Protein AF-A0A8W8LQF2-F1 (afdb_monomer)

Organism: Magallana gigas (NCBI:txid29159)

Mean predicted aligned error: 11.56 Å

Structure (mmCIF, N/CA/C/O backbone):
data_AF-A0A8W8LQF2-F1
#
_entry.id   AF-A0A8W8LQF2-F1
#
loop_
_atom_site.group_PDB
_atom_site.id
_atom_site.type_symbol
_atom_site.label_atom_id
_atom_site.label_alt_id
_atom_site.label_comp_id
_atom_site.label_asym_id
_atom_site.label_entity_id
_atom_site.label_seq_id
_atom_site.pdbx_PDB_ins_code
_atom_site.Cartn_x
_atom_site.Cartn_y
_atom_site.Cartn_z
_atom_site.occupancy
_atom_site.B_iso_or_equiv
_atom_site.auth_seq_id
_atom_site.auth_comp_id
_atom_site.auth_asym_id
_atom_site.auth_atom_id
_atom_site.pdbx_PDB_model_num
ATOM 1 N N . MET A 1 1 ? -0.735 -6.289 33.705 1.00 37.72 1 MET A N 1
ATOM 2 C CA . MET A 1 1 ? 0.719 -6.162 33.490 1.00 37.72 1 MET A CA 1
ATOM 3 C C . MET A 1 1 ? 0.967 -6.385 32.005 1.00 37.72 1 MET A C 1
ATOM 5 O O . MET A 1 1 ? 1.241 -7.497 31.582 1.00 37.72 1 MET A O 1
ATOM 9 N N . SER A 1 2 ? 0.689 -5.369 31.189 1.00 44.56 2 SER A N 1
ATOM 10 C CA . SER A 1 2 ? 1.032 -5.386 29.766 1.00 44.56 2 SER A CA 1
ATOM 11 C C . SER A 1 2 ? 2.549 -5.302 29.676 1.00 44.56 2 SER A C 1
ATOM 13 O O . SER A 1 2 ? 3.119 -4.351 30.202 1.00 44.56 2 SER A O 1
ATOM 15 N N . GLN A 1 3 ? 3.192 -6.314 29.094 1.00 49.53 3 GLN A N 1
ATOM 16 C CA . GLN A 1 3 ? 4.614 -6.247 28.769 1.00 49.53 3 GLN A CA 1
ATOM 17 C C . GLN A 1 3 ? 4.821 -5.015 27.887 1.00 49.53 3 GLN A C 1
ATOM 19 O O . GLN A 1 3 ? 4.248 -4.932 26.799 1.00 49.53 3 GLN A O 1
ATOM 24 N N . GLU A 1 4 ? 5.564 -4.035 28.390 1.00 55.56 4 GLU A N 1
ATOM 25 C CA . GLU A 1 4 ? 6.038 -2.916 27.587 1.00 55.56 4 GLU A CA 1
ATOM 26 C C . GLU A 1 4 ? 6.945 -3.528 26.522 1.00 55.56 4 GLU A C 1
ATOM 28 O O . GLU A 1 4 ? 8.010 -4.065 26.827 1.00 55.56 4 GLU A O 1
ATOM 33 N N . LYS A 1 5 ? 6.451 -3.601 25.285 1.00 74.44 5 LYS A N 1
ATOM 34 C CA . LYS A 1 5 ? 7.230 -4.159 24.186 1.00 74.44 5 LYS A CA 1
ATOM 35 C C . LYS A 1 5 ? 8.345 -3.160 23.902 1.00 74.44 5 LYS A C 1
ATOM 37 O O . LYS A 1 5 ? 8.057 -2.038 23.490 1.00 74.44 5 LYS A O 1
ATOM 42 N N . GLU A 1 6 ? 9.584 -3.560 24.169 1.00 78.94 6 GLU A N 1
ATOM 43 C CA . GLU A 1 6 ? 10.764 -2.764 23.840 1.00 78.94 6 GLU A CA 1
ATOM 44 C C . GLU A 1 6 ? 10.739 -2.396 22.348 1.00 78.94 6 GLU A C 1
ATOM 46 O O . GLU A 1 6 ? 10.299 -3.187 21.505 1.00 78.94 6 GLU A O 1
ATOM 51 N N . LEU A 1 7 ? 11.142 -1.164 22.032 1.00 84.56 7 LEU A N 1
ATOM 52 C CA . LEU A 1 7 ? 11.135 -0.654 20.666 1.00 84.56 7 LEU A CA 1
ATOM 53 C C . LEU A 1 7 ? 12.194 -1.388 19.835 1.00 84.56 7 LEU A C 1
ATOM 55 O O . LEU A 1 7 ? 13.389 -1.139 19.979 1.00 84.56 7 LEU A O 1
ATOM 59 N N . ASP A 1 8 ? 11.748 -2.262 18.936 1.00 85.38 8 ASP A N 1
ATOM 60 C CA . ASP A 1 8 ? 12.629 -2.942 17.991 1.00 85.38 8 ASP A CA 1
ATOM 61 C C . ASP A 1 8 ? 13.098 -1.963 16.901 1.00 85.38 8 ASP A C 1
ATOM 63 O O . ASP A 1 8 ? 12.308 -1.412 16.133 1.00 85.38 8 ASP A O 1
ATOM 67 N N . MET A 1 9 ? 14.409 -1.727 16.842 1.00 85.12 9 MET A N 1
ATOM 68 C CA . MET A 1 9 ? 15.021 -0.829 15.858 1.00 85.12 9 MET A CA 1
ATOM 69 C C . MET A 1 9 ? 15.261 -1.498 14.500 1.00 85.12 9 MET A C 1
ATOM 71 O O . MET A 1 9 ? 15.492 -0.789 13.512 1.00 85.12 9 MET A O 1
ATOM 75 N N . THR A 1 10 ? 15.227 -2.831 14.457 1.00 83.12 10 THR A N 1
ATOM 76 C CA . THR A 1 10 ? 15.496 -3.646 13.268 1.00 83.12 10 THR A CA 1
ATOM 77 C C . THR A 1 10 ? 14.226 -3.925 12.473 1.00 83.12 10 THR A C 1
ATOM 79 O O . THR A 1 10 ? 14.236 -3.763 11.254 1.00 83.12 10 THR A O 1
ATOM 82 N N . ASP A 1 11 ? 13.117 -4.226 13.150 1.00 85.50 11 ASP A N 1
ATOM 83 C CA . ASP A 1 11 ? 11.801 -4.373 12.532 1.00 85.50 11 ASP A CA 1
ATOM 84 C C . ASP A 1 11 ? 10.863 -3.228 12.929 1.00 85.50 11 ASP A C 1
ATOM 86 O O . ASP A 1 11 ? 10.277 -3.193 14.012 1.00 85.50 11 ASP A O 1
ATOM 90 N N . ARG A 1 12 ? 10.703 -2.279 12.002 1.00 84.50 12 ARG A N 1
ATOM 91 C CA . ARG A 1 12 ? 9.855 -1.094 12.185 1.00 84.50 12 ARG A CA 1
ATOM 92 C C . ARG A 1 12 ? 8.408 -1.293 11.721 1.00 84.50 12 ARG A C 1
ATOM 94 O O . ARG A 1 12 ? 7.594 -0.402 11.946 1.00 84.50 12 ARG A O 1
ATOM 101 N N . ASP A 1 13 ? 8.073 -2.420 11.084 1.00 85.69 13 ASP A N 1
ATOM 102 C CA . ASP A 1 13 ? 6.700 -2.754 10.670 1.00 85.69 13 ASP A CA 1
ATOM 103 C C . ASP A 1 13 ? 6.338 -4.216 11.014 1.00 85.69 13 ASP A C 1
ATOM 105 O O . ASP A 1 13 ? 6.008 -5.011 10.125 1.00 85.69 13 ASP A O 1
ATOM 109 N N . PRO A 1 14 ? 6.323 -4.582 12.312 1.00 87.12 14 PRO A N 1
ATOM 110 C CA . PRO A 1 14 ? 6.090 -5.963 12.743 1.00 87.12 14 PRO A CA 1
ATOM 111 C C . PRO A 1 14 ? 4.677 -6.469 12.431 1.00 87.12 14 PRO A C 1
ATOM 113 O O . PRO A 1 14 ? 4.434 -7.672 12.362 1.00 87.12 14 PRO A O 1
ATOM 116 N N . ASN A 1 15 ? 3.724 -5.554 12.243 1.00 86.38 15 ASN A N 1
ATOM 117 C CA . ASN A 1 15 ? 2.341 -5.880 11.898 1.00 86.38 15 ASN A CA 1
ATOM 118 C C . ASN A 1 15 ? 2.084 -5.836 10.383 1.00 86.38 15 ASN A C 1
ATOM 120 O O . ASN A 1 15 ? 0.945 -6.054 9.965 1.00 86.38 15 ASN A O 1
ATOM 124 N N . GLN A 1 16 ? 3.114 -5.552 9.577 1.00 87.31 16 GLN A N 1
ATOM 125 C CA . GLN A 1 16 ? 3.040 -5.464 8.118 1.00 87.31 16 GLN A CA 1
ATOM 126 C C . GLN A 1 16 ? 1.918 -4.535 7.624 1.00 87.31 16 GLN A C 1
ATOM 128 O O . GLN A 1 16 ? 1.215 -4.841 6.657 1.00 87.31 16 GLN A O 1
ATOM 133 N N . LEU A 1 17 ? 1.727 -3.395 8.296 1.00 85.50 17 LEU A N 1
ATOM 134 C CA . LEU A 1 17 ? 0.693 -2.418 7.945 1.00 85.50 17 LEU A CA 1
ATOM 135 C C . LEU A 1 17 ? 0.959 -1.806 6.566 1.00 85.50 17 LEU A C 1
ATOM 137 O O . LEU A 1 17 ? 0.026 -1.567 5.798 1.00 85.50 17 LEU A O 1
ATOM 141 N N . ASN A 1 18 ? 2.235 -1.625 6.224 1.00 86.81 18 ASN A N 1
ATOM 142 C CA . ASN A 1 18 ? 2.674 -0.953 5.005 1.00 86.81 18 ASN A CA 1
ATOM 143 C C . ASN A 1 18 ? 3.258 -1.925 3.971 1.00 86.81 18 ASN A C 1
ATOM 145 O O . ASN A 1 18 ? 3.950 -1.507 3.047 1.00 86.81 18 ASN A O 1
ATOM 149 N N . ALA A 1 19 ? 2.970 -3.227 4.081 1.00 84.19 19 ALA A N 1
ATOM 150 C CA . ALA A 1 19 ? 3.495 -4.227 3.146 1.00 84.19 19 ALA A CA 1
ATOM 151 C C . ALA A 1 19 ? 3.130 -3.940 1.678 1.00 84.19 19 ALA A C 1
ATOM 153 O O . ALA A 1 19 ? 3.930 -4.207 0.790 1.00 84.19 19 ALA A O 1
ATOM 154 N N . HIS A 1 20 ? 1.960 -3.344 1.437 1.00 81.81 20 HIS A N 1
ATOM 155 C CA . HIS A 1 20 ? 1.475 -2.969 0.105 1.00 81.81 20 HIS A CA 1
ATOM 156 C C . HIS A 1 20 ? 2.272 -1.832 -0.557 1.00 81.81 20 HIS A C 1
ATOM 158 O O . HIS A 1 20 ? 2.154 -1.625 -1.758 1.00 81.81 20 HIS A O 1
ATOM 164 N N . VAL A 1 21 ? 3.078 -1.101 0.216 1.00 86.81 21 VAL A N 1
ATOM 165 C CA . VAL A 1 21 ? 3.888 0.032 -0.252 1.00 86.81 21 VAL A CA 1
ATOM 166 C C . VAL A 1 21 ? 5.316 -0.405 -0.605 1.00 86.81 21 VAL A C 1
ATOM 168 O O . VAL A 1 21 ? 6.115 0.377 -1.114 1.00 86.81 21 VAL A O 1
ATOM 171 N N . LYS A 1 22 ? 5.673 -1.670 -0.346 1.00 82.69 22 LYS A N 1
ATOM 172 C CA . LYS A 1 22 ? 6.988 -2.220 -0.688 1.00 82.69 22 LYS A CA 1
ATOM 173 C C . LYS A 1 22 ? 7.095 -2.417 -2.200 1.00 82.69 22 LYS A C 1
ATOM 175 O O . LYS A 1 22 ? 6.807 -3.496 -2.702 1.00 82.69 22 LYS A O 1
ATOM 180 N N . VAL A 1 23 ? 7.515 -1.364 -2.892 1.00 83.88 23 VAL A N 1
ATOM 181 C CA . VAL A 1 23 ? 7.705 -1.344 -4.346 1.00 83.88 23 VAL A CA 1
ATOM 182 C C . VAL A 1 23 ? 9.157 -1.664 -4.700 1.00 83.88 23 VAL A C 1
ATOM 184 O O . VAL A 1 23 ? 10.084 -0.991 -4.212 1.00 83.88 23 VAL A O 1
ATOM 187 N N . GLN A 1 24 ? 9.339 -2.684 -5.544 1.00 86.00 24 GLN A N 1
ATOM 188 C CA . GLN A 1 24 ? 10.625 -3.038 -6.145 1.00 86.00 24 GLN A CA 1
ATOM 189 C C . GLN A 1 24 ? 10.830 -2.327 -7.483 1.00 86.00 24 GLN A C 1
ATOM 191 O O . GLN A 1 24 ? 9.903 -1.757 -8.055 1.00 86.00 24 GLN A O 1
ATOM 196 N N . PHE A 1 25 ? 12.071 -2.325 -7.968 1.00 87.38 25 PHE A N 1
ATOM 197 C CA . PHE A 1 25 ? 12.417 -1.671 -9.228 1.00 87.38 25 PHE A CA 1
ATOM 198 C C . PHE A 1 25 ? 11.707 -2.338 -10.413 1.00 87.38 25 PHE A C 1
ATOM 200 O O . PHE A 1 25 ? 11.083 -1.653 -11.218 1.00 87.38 25 PHE A O 1
ATOM 207 N N . GLU A 1 26 ? 11.723 -3.668 -10.451 1.00 86.69 26 GLU A N 1
ATOM 208 C CA . GLU A 1 26 ? 11.132 -4.514 -11.491 1.00 86.69 26 GLU A CA 1
ATOM 209 C C . GLU A 1 26 ? 9.595 -4.493 -11.479 1.00 86.69 26 GLU A C 1
ATOM 211 O O . GLU A 1 26 ? 8.966 -4.830 -12.476 1.00 86.69 26 GLU A O 1
ATOM 216 N N . ASP A 1 27 ? 8.971 -4.059 -10.378 1.00 85.75 27 ASP A N 1
ATOM 217 C CA . ASP A 1 27 ? 7.516 -3.864 -10.307 1.00 85.75 27 ASP A CA 1
ATOM 218 C C . ASP A 1 27 ? 7.060 -2.577 -11.024 1.00 85.75 27 ASP A C 1
ATOM 220 O O . ASP A 1 27 ? 5.866 -2.370 -11.237 1.00 85.75 27 ASP A O 1
ATOM 224 N N . VAL A 1 28 ? 8.000 -1.688 -11.367 1.00 86.19 28 VAL A N 1
ATOM 225 C CA . VAL A 1 28 ? 7.729 -0.366 -11.957 1.00 86.19 28 VAL A CA 1
ATOM 226 C C . VAL A 1 28 ? 8.361 -0.245 -13.336 1.00 86.19 28 VAL A C 1
ATOM 228 O O . VAL A 1 28 ? 7.722 0.187 -14.294 1.00 86.19 28 VAL A O 1
ATOM 231 N N . LEU A 1 29 ? 9.641 -0.590 -13.426 1.00 88.38 29 LEU A N 1
ATOM 232 C CA . LEU A 1 29 ? 10.450 -0.518 -14.627 1.00 88.38 29 LEU A CA 1
ATOM 233 C C . LEU A 1 29 ? 10.861 -1.945 -14.958 1.00 88.38 29 LEU A C 1
ATOM 235 O O . LEU A 1 29 ? 11.788 -2.476 -14.360 1.00 88.38 29 LEU A O 1
ATOM 239 N N . ALA A 1 30 ? 10.133 -2.548 -15.894 1.00 88.81 30 ALA A N 1
ATOM 240 C CA . ALA A 1 30 ? 10.351 -3.905 -16.370 1.00 88.81 30 ALA A CA 1
ATOM 241 C C . ALA A 1 30 ? 10.626 -3.909 -17.877 1.00 88.81 30 ALA A C 1
ATOM 243 O O . ALA A 1 30 ? 9.933 -3.233 -18.642 1.00 88.81 30 ALA A O 1
ATOM 244 N N . GLU A 1 31 ? 11.626 -4.669 -18.314 1.00 87.00 31 GLU A N 1
ATOM 245 C CA . GLU A 1 31 ? 11.984 -4.808 -19.728 1.00 87.00 31 GLU A CA 1
ATOM 246 C C . GLU A 1 31 ? 11.536 -6.179 -20.252 1.00 87.00 31 GLU A C 1
ATOM 248 O O . GLU A 1 31 ? 12.066 -7.191 -19.792 1.00 87.00 31 GLU A O 1
ATOM 253 N N . PRO A 1 32 ? 10.586 -6.248 -21.207 1.00 86.62 32 PRO A N 1
ATOM 254 C CA . PRO A 1 32 ? 10.129 -7.521 -21.751 1.00 86.62 32 PRO A CA 1
ATOM 255 C C . PRO A 1 32 ? 11.166 -8.139 -22.701 1.00 86.62 32 PRO A C 1
ATOM 257 O O . PRO A 1 32 ? 11.973 -7.437 -23.326 1.00 86.62 32 PRO A O 1
ATOM 260 N N . ASP A 1 33 ? 11.072 -9.459 -22.900 1.00 76.38 33 ASP A N 1
ATOM 261 C CA . ASP A 1 33 ? 11.919 -10.197 -23.842 1.00 76.38 33 ASP A CA 1
ATOM 262 C C . ASP A 1 33 ? 11.911 -9.552 -25.237 1.00 76.38 33 ASP A C 1
ATOM 264 O O . ASP A 1 33 ? 10.882 -9.477 -25.916 1.00 76.38 33 ASP A O 1
ATOM 268 N N . GLY A 1 34 ? 13.089 -9.130 -25.694 1.00 72.25 34 GLY A N 1
ATOM 269 C CA . GLY A 1 34 ? 13.277 -8.485 -26.995 1.00 72.25 34 GLY A CA 1
ATOM 270 C C . GLY A 1 34 ? 13.411 -6.962 -26.943 1.00 72.25 34 GLY A C 1
ATOM 271 O O . GLY A 1 34 ? 13.705 -6.367 -27.980 1.00 72.25 34 GLY A O 1
ATOM 272 N N . ALA A 1 35 ? 13.261 -6.324 -25.780 1.00 81.44 35 ALA A N 1
ATOM 273 C CA . ALA A 1 35 ? 13.566 -4.909 -25.558 1.00 81.44 35 ALA A CA 1
ATOM 274 C C . ALA A 1 35 ? 14.519 -4.741 -24.361 1.00 81.44 35 ALA A C 1
ATOM 276 O O . ALA A 1 35 ? 14.169 -4.132 -23.361 1.00 81.44 35 ALA A O 1
ATOM 277 N N . HIS A 1 36 ? 15.736 -5.289 -24.475 1.00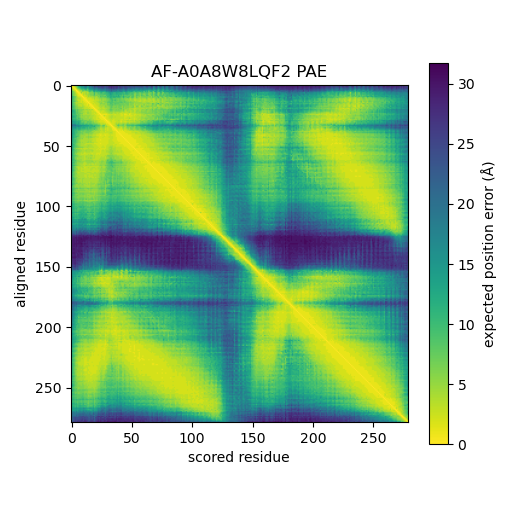 85.06 36 HIS A N 1
ATOM 278 C CA . HIS A 1 36 ? 16.751 -5.218 -23.417 1.00 85.06 36 HIS A CA 1
ATOM 279 C C . HIS A 1 36 ? 17.701 -4.033 -23.598 1.00 85.06 36 HIS A C 1
ATOM 281 O O . HIS A 1 36 ? 18.393 -3.909 -24.622 1.00 85.06 36 HIS A O 1
ATOM 287 N N . SER A 1 37 ? 17.790 -3.198 -22.565 1.00 87.19 37 SER A N 1
ATOM 288 C CA . SER A 1 37 ? 18.817 -2.167 -22.455 1.00 87.19 37 SER A CA 1
ATOM 289 C C . SER A 1 37 ? 20.178 -2.791 -22.148 1.00 87.19 37 SER A C 1
ATOM 291 O O . SER A 1 37 ? 20.310 -3.982 -21.849 1.00 87.19 37 SER A O 1
ATOM 293 N N . ILE A 1 38 ? 21.234 -1.989 -22.260 1.00 89.75 38 ILE A N 1
ATOM 294 C CA . ILE A 1 38 ? 22.591 -2.440 -21.943 1.00 89.75 38 ILE A CA 1
ATOM 295 C C . ILE A 1 38 ? 22.683 -2.723 -20.436 1.00 89.75 38 ILE A C 1
ATOM 297 O O . ILE A 1 38 ? 22.245 -1.912 -19.626 1.00 89.75 38 ILE A O 1
ATOM 301 N N . ASP A 1 39 ? 23.309 -3.834 -20.047 1.00 88.94 39 ASP A N 1
ATOM 302 C CA . ASP A 1 39 ? 23.395 -4.296 -18.652 1.00 88.94 39 ASP A CA 1
ATOM 303 C C . ASP A 1 39 ? 23.903 -3.241 -17.662 1.00 88.94 39 ASP A C 1
ATOM 305 O O . ASP A 1 39 ? 23.428 -3.163 -16.529 1.00 88.94 39 ASP A O 1
ATOM 309 N N . CYS A 1 40 ? 24.868 -2.414 -18.072 1.00 89.25 40 CYS A N 1
ATOM 310 C CA . CYS A 1 40 ? 25.369 -1.336 -17.224 1.00 89.25 40 CYS A CA 1
ATOM 311 C C . CYS A 1 40 ? 24.318 -0.243 -16.997 1.00 89.25 40 CYS A C 1
ATOM 313 O O . CYS A 1 40 ? 24.223 0.270 -15.887 1.00 89.25 40 CYS A O 1
ATOM 315 N N . VAL A 1 41 ? 23.509 0.078 -18.010 1.00 90.69 41 VAL A N 1
ATOM 316 C CA . VAL A 1 41 ? 22.419 1.058 -17.917 1.00 90.69 41 VAL A CA 1
ATOM 317 C C . VAL A 1 41 ? 21.352 0.536 -16.970 1.00 90.69 41 VAL A C 1
ATOM 319 O O . VAL A 1 41 ? 20.976 1.252 -16.050 1.00 90.69 41 VAL A O 1
ATOM 322 N N . TRP A 1 42 ? 20.955 -0.730 -17.118 1.00 91.12 42 TRP A N 1
ATOM 323 C CA . TRP A 1 42 ? 19.999 -1.386 -16.226 1.00 91.12 42 TRP A CA 1
ATOM 324 C C . TRP A 1 42 ? 20.441 -1.332 -14.757 1.00 91.12 42 TRP A C 1
ATOM 326 O O . TRP A 1 42 ? 19.701 -0.864 -13.891 1.00 91.12 42 TRP A O 1
ATOM 336 N N . ARG A 1 43 ? 21.697 -1.709 -14.473 1.00 89.44 43 ARG A N 1
ATOM 337 C CA . ARG A 1 43 ? 22.271 -1.637 -13.117 1.00 89.44 43 ARG A CA 1
ATOM 338 C C . ARG A 1 43 ? 22.337 -0.209 -12.579 1.00 89.44 43 ARG A C 1
ATOM 340 O O . ARG A 1 43 ? 21.996 0.022 -11.421 1.00 89.44 43 ARG A O 1
ATOM 347 N N . CYS A 1 44 ? 22.770 0.750 -13.396 1.00 88.56 44 CYS A N 1
ATOM 348 C CA . CYS A 1 44 ? 22.831 2.154 -12.995 1.00 88.56 44 CYS A CA 1
ATOM 349 C C . CYS A 1 44 ? 21.432 2.718 -12.710 1.00 88.56 44 CYS A C 1
ATOM 351 O O . CYS A 1 44 ? 21.251 3.400 -11.704 1.00 88.56 44 CYS A O 1
ATOM 353 N N . SER A 1 45 ? 20.434 2.388 -13.532 1.00 91.75 45 SER A N 1
ATOM 354 C CA . SER A 1 45 ? 19.033 2.751 -13.310 1.00 91.75 45 SER A CA 1
ATOM 355 C C . SER A 1 45 ? 18.492 2.158 -12.009 1.00 91.75 45 SER A C 1
ATOM 357 O O . SER A 1 45 ? 17.914 2.899 -11.216 1.00 91.75 45 SER A O 1
ATOM 359 N N . TYR A 1 46 ? 18.762 0.879 -11.724 1.00 90.81 46 TYR A N 1
ATOM 360 C CA . TYR A 1 46 ? 18.415 0.246 -10.445 1.00 90.81 46 TYR A CA 1
ATOM 361 C C . TYR A 1 46 ? 19.044 0.973 -9.243 1.00 90.81 46 TYR A C 1
ATOM 363 O O . TYR A 1 46 ? 18.369 1.263 -8.249 1.00 90.81 46 TYR A O 1
ATOM 371 N N . MET A 1 47 ? 20.334 1.318 -9.329 1.00 89.00 47 MET A N 1
ATOM 372 C CA . MET A 1 47 ? 21.025 2.069 -8.274 1.00 89.00 47 MET A CA 1
ATOM 373 C C . MET A 1 47 ? 20.442 3.474 -8.100 1.00 89.00 47 MET A C 1
ATOM 375 O O . MET A 1 47 ? 20.217 3.898 -6.968 1.00 89.00 47 MET A O 1
ATOM 379 N N . CYS A 1 48 ? 20.164 4.192 -9.190 1.00 89.81 48 CYS A N 1
ATOM 380 C CA . CYS A 1 48 ? 19.578 5.530 -9.144 1.00 89.81 48 CYS A CA 1
ATOM 381 C C . CYS A 1 48 ? 18.157 5.531 -8.586 1.00 89.81 48 CYS A C 1
ATOM 383 O O . CYS A 1 48 ? 17.852 6.382 -7.753 1.00 89.81 48 CYS A O 1
ATOM 385 N N . PHE A 1 49 ? 17.322 4.565 -8.970 1.00 92.38 49 PHE A N 1
ATOM 386 C CA . PHE A 1 49 ? 15.982 4.396 -8.414 1.00 92.38 49 PHE A CA 1
ATOM 387 C C . PHE A 1 49 ? 16.034 4.190 -6.898 1.00 92.38 49 PHE A C 1
ATOM 389 O O . PHE A 1 49 ? 15.411 4.935 -6.141 1.00 92.38 49 PHE A O 1
ATOM 396 N N . ASN A 1 50 ? 16.837 3.230 -6.429 1.00 90.38 50 ASN A N 1
ATOM 397 C CA . ASN A 1 50 ? 16.942 2.939 -5.000 1.00 90.38 50 ASN A CA 1
ATOM 398 C C . ASN A 1 50 ? 17.627 4.059 -4.212 1.00 90.38 50 ASN A C 1
ATOM 400 O O . ASN A 1 50 ? 17.241 4.334 -3.075 1.00 90.38 50 ASN A O 1
ATOM 404 N N . CYS A 1 51 ? 18.618 4.729 -4.800 1.00 91.06 51 CYS A N 1
ATOM 405 C CA . CYS A 1 51 ? 19.254 5.897 -4.203 1.00 91.06 51 CYS A CA 1
ATOM 406 C C . CYS A 1 51 ? 18.250 7.044 -4.051 1.00 91.06 51 CYS A C 1
ATOM 408 O O . CYS A 1 51 ? 18.086 7.545 -2.943 1.00 91.06 51 CYS A O 1
ATOM 410 N N . GLY A 1 52 ? 17.525 7.404 -5.117 1.00 89.56 52 GLY A N 1
ATOM 411 C CA . GLY A 1 52 ? 16.473 8.423 -5.077 1.00 89.56 52 GLY A CA 1
ATOM 412 C C . GLY A 1 52 ? 15.418 8.095 -4.029 1.00 89.56 52 GLY A C 1
ATOM 413 O O . GLY A 1 52 ? 15.163 8.900 -3.132 1.00 89.56 52 GLY A O 1
ATOM 414 N N . LYS A 1 53 ? 14.910 6.856 -4.055 1.00 90.12 53 LYS A N 1
ATOM 415 C CA . LYS A 1 53 ? 13.912 6.371 -3.101 1.00 90.12 53 LYS A CA 1
ATOM 416 C C . LYS A 1 53 ? 14.373 6.519 -1.650 1.00 90.12 53 LYS A C 1
ATOM 418 O O . LYS A 1 53 ? 13.700 7.134 -0.822 1.00 90.12 53 LYS A O 1
ATOM 423 N N . ASN A 1 54 ? 15.554 5.990 -1.338 1.00 90.56 54 ASN A N 1
ATOM 424 C CA . ASN A 1 54 ? 16.080 5.979 0.025 1.00 90.56 54 ASN A CA 1
ATOM 425 C C . ASN A 1 54 ? 16.503 7.369 0.510 1.00 90.56 54 ASN A C 1
ATOM 427 O O . ASN A 1 54 ? 16.267 7.702 1.672 1.00 90.56 54 ASN A O 1
ATOM 431 N N . CYS A 1 55 ? 17.128 8.177 -0.346 1.00 91.50 55 CYS A N 1
ATOM 432 C CA . CYS A 1 55 ? 17.574 9.522 0.007 1.00 91.50 55 CYS A CA 1
ATOM 433 C C . CYS A 1 55 ? 16.385 10.445 0.273 1.00 91.50 55 CYS A C 1
ATOM 435 O O . CYS A 1 55 ? 16.352 11.085 1.324 1.00 91.50 55 CYS A O 1
ATOM 437 N N . CYS A 1 56 ? 15.387 10.465 -0.616 1.00 92.19 56 CYS A N 1
ATOM 438 C CA . CYS A 1 56 ? 14.181 11.271 -0.430 1.00 92.19 56 CYS A CA 1
ATOM 439 C C . CYS A 1 56 ? 13.427 10.855 0.834 1.00 92.19 56 CYS A C 1
ATOM 441 O O . CYS A 1 56 ? 13.105 11.711 1.658 1.00 92.19 56 CYS A O 1
ATOM 443 N N . TYR A 1 57 ? 13.212 9.551 1.043 1.00 93.12 57 TYR A N 1
ATOM 444 C CA . TYR A 1 57 ? 12.521 9.063 2.237 1.00 93.12 57 TYR A CA 1
ATOM 445 C C . TYR A 1 57 ? 13.260 9.451 3.526 1.00 93.12 57 TYR A C 1
ATOM 447 O O . TYR A 1 57 ? 12.668 10.019 4.446 1.00 93.12 57 TYR A O 1
ATOM 455 N N . LYS A 1 58 ? 14.578 9.218 3.593 1.00 93.50 58 LYS A N 1
ATOM 456 C CA . LYS A 1 58 ? 15.392 9.606 4.756 1.00 93.50 58 LYS A CA 1
ATOM 457 C C . LYS A 1 58 ? 15.339 11.111 5.007 1.00 93.50 58 LYS A C 1
ATOM 459 O O . LYS A 1 58 ? 15.100 11.513 6.138 1.00 93.50 58 LYS A O 1
ATOM 464 N N . LEU A 1 59 ? 15.484 11.932 3.969 1.00 94.06 59 LEU A N 1
ATOM 465 C CA . LEU A 1 59 ? 15.427 13.386 4.098 1.00 94.06 59 LEU A CA 1
ATOM 466 C C . LEU A 1 59 ? 14.088 13.852 4.687 1.00 94.06 59 LEU A C 1
ATOM 468 O O . LEU A 1 59 ? 14.076 14.578 5.678 1.00 94.06 59 LEU A O 1
ATOM 472 N N . MET A 1 60 ? 12.965 13.390 4.132 1.00 94.44 60 MET A N 1
ATOM 473 C CA . MET A 1 60 ? 11.633 13.759 4.623 1.00 94.44 60 MET A CA 1
ATOM 474 C C . MET A 1 60 ? 11.402 13.300 6.063 1.00 94.44 60 MET A C 1
ATOM 476 O O . MET A 1 60 ? 10.934 14.073 6.896 1.00 94.44 60 MET A O 1
ATOM 480 N N . THR A 1 61 ? 11.773 12.059 6.387 1.00 93.81 61 THR A N 1
ATOM 481 C CA . THR A 1 61 ? 11.635 11.543 7.758 1.00 93.81 61 THR A CA 1
ATOM 482 C C . THR A 1 61 ? 12.502 12.296 8.762 1.00 93.81 61 THR A C 1
ATOM 484 O O . THR A 1 61 ? 12.044 12.544 9.873 1.00 93.81 61 THR A O 1
ATOM 487 N N . THR A 1 62 ? 13.710 12.725 8.389 1.00 94.06 62 THR A N 1
ATOM 488 C CA . THR A 1 62 ? 14.553 13.562 9.254 1.00 94.06 62 THR A CA 1
ATOM 489 C C . THR A 1 62 ? 13.958 14.955 9.466 1.00 94.06 62 THR A C 1
ATOM 491 O O . THR A 1 62 ? 13.982 15.453 10.587 1.00 94.06 62 THR A O 1
ATOM 494 N N . LEU A 1 63 ? 13.406 15.578 8.422 1.00 93.75 63 LEU A N 1
ATOM 495 C CA . LEU A 1 63 ? 12.857 16.935 8.508 1.00 93.75 63 LEU A CA 1
ATOM 496 C C . LEU A 1 63 ? 11.507 16.989 9.236 1.00 93.75 63 LEU A C 1
ATOM 498 O O . LEU A 1 63 ? 11.268 17.895 10.031 1.00 93.75 63 LEU A O 1
ATOM 502 N N . CYS A 1 64 ? 10.621 16.031 8.962 1.00 93.38 64 CYS A N 1
ATOM 503 C CA . CYS A 1 64 ? 9.216 16.102 9.368 1.00 93.38 64 CYS A CA 1
ATOM 504 C C . CYS A 1 64 ? 8.802 15.006 10.356 1.00 93.38 64 CYS A C 1
ATOM 506 O O . CYS A 1 64 ? 7.813 15.179 11.066 1.00 93.38 64 CYS A O 1
ATOM 508 N N . GLY A 1 65 ? 9.538 13.893 10.434 1.00 92.69 65 GLY A N 1
ATOM 509 C CA . GLY A 1 65 ? 9.111 12.704 11.178 1.00 92.69 65 GLY A CA 1
ATOM 510 C C . GLY A 1 65 ? 8.869 12.971 12.663 1.00 92.69 65 GLY A C 1
ATOM 511 O O . GLY A 1 65 ? 7.861 12.529 13.206 1.00 92.69 65 GLY A O 1
ATOM 512 N N . LEU A 1 66 ? 9.732 13.761 13.313 1.00 94.56 66 LEU A N 1
ATOM 513 C CA . LEU A 1 66 ? 9.564 14.109 14.730 1.00 94.56 66 LEU A CA 1
ATOM 514 C C . LEU A 1 66 ? 8.284 14.922 14.980 1.00 94.56 66 LEU A C 1
ATOM 516 O O . LEU A 1 66 ? 7.540 14.633 15.915 1.00 94.56 66 LEU A O 1
ATOM 520 N N . PHE A 1 67 ? 8.013 15.920 14.136 1.00 96.06 67 PHE A N 1
ATOM 521 C CA . PHE A 1 67 ? 6.840 16.782 14.281 1.00 96.06 67 PHE A CA 1
ATOM 522 C C . PHE A 1 67 ? 5.541 16.026 13.996 1.00 96.06 67 PHE A C 1
ATOM 524 O O . PHE A 1 67 ? 4.577 16.175 14.743 1.00 96.06 67 PHE A O 1
ATOM 531 N N . ILE A 1 68 ? 5.531 15.170 12.970 1.00 95.50 68 ILE A N 1
ATOM 532 C CA . ILE A 1 68 ? 4.372 14.332 12.641 1.00 95.50 68 ILE A CA 1
ATOM 533 C C . ILE A 1 68 ? 4.118 13.300 13.749 1.00 95.50 68 ILE A C 1
ATOM 535 O O . ILE A 1 68 ? 2.973 13.101 14.148 1.00 95.50 68 ILE A O 1
ATOM 539 N N . ALA A 1 69 ? 5.168 12.681 14.302 1.00 94.75 69 ALA A N 1
ATOM 540 C CA . ALA A 1 69 ? 5.033 11.757 15.429 1.00 94.75 69 ALA A CA 1
ATOM 541 C C . ALA A 1 69 ? 4.446 12.444 16.669 1.00 94.75 69 ALA A C 1
ATOM 543 O O . ALA A 1 69 ? 3.550 11.893 17.308 1.00 94.75 69 ALA A O 1
ATOM 544 N N . LEU A 1 70 ? 4.920 13.653 16.993 1.00 96.06 70 LEU A N 1
ATOM 545 C CA . LEU A 1 70 ? 4.385 14.435 18.105 1.00 96.06 70 LEU A CA 1
ATOM 546 C C . LEU A 1 70 ? 2.914 14.803 17.874 1.00 96.06 70 LEU A C 1
ATOM 548 O O . LEU A 1 70 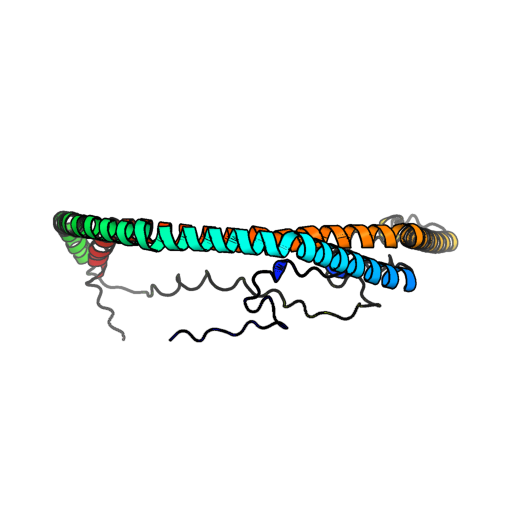? 2.097 14.627 18.776 1.00 96.06 70 LEU A O 1
ATOM 552 N N . TYR A 1 71 ? 2.574 15.262 16.666 1.00 96.62 71 TYR A N 1
ATOM 553 C CA . TYR A 1 71 ? 1.199 15.573 16.275 1.00 96.62 71 TYR A CA 1
ATOM 554 C C . TYR A 1 71 ? 0.274 14.368 16.485 1.00 96.62 71 TYR A C 1
ATOM 556 O O . TYR A 1 71 ? -0.690 14.461 17.245 1.00 96.62 71 TYR A O 1
ATOM 564 N N . TRP A 1 72 ? 0.612 13.208 15.911 1.00 97.12 72 TRP A N 1
ATOM 565 C CA . TRP A 1 72 ? -0.185 11.993 16.090 1.00 97.12 72 TRP A CA 1
ATOM 566 C C . TRP A 1 72 ? -0.243 11.530 17.544 1.00 97.12 72 TRP A C 1
ATOM 568 O O . TRP A 1 72 ? -1.292 11.070 17.988 1.00 97.12 72 TRP A O 1
ATOM 578 N N . GLY A 1 73 ? 0.847 11.666 18.303 1.00 95.25 73 GLY A N 1
ATOM 579 C CA . GLY A 1 73 ? 0.860 11.358 19.733 1.00 95.25 73 GLY A CA 1
ATOM 580 C C . GLY A 1 73 ? -0.185 12.166 20.509 1.00 95.25 73 GLY A C 1
ATOM 581 O O . GLY A 1 73 ? -0.949 11.596 21.290 1.00 95.25 73 GLY A O 1
ATOM 582 N N . CYS A 1 74 ? -0.272 13.471 20.245 1.00 96.00 74 CYS A N 1
ATOM 583 C CA . CYS A 1 74 ? -1.287 14.347 20.832 1.00 96.00 74 CYS A CA 1
ATOM 584 C C . CYS A 1 74 ? -2.708 13.985 20.372 1.00 96.00 74 CYS A C 1
ATOM 586 O O . CYS A 1 74 ? -3.613 13.897 21.202 1.00 96.00 74 CYS A O 1
ATOM 588 N N . GLU A 1 75 ? -2.907 13.721 19.079 1.00 95.69 75 GLU A N 1
ATOM 589 C CA . GLU A 1 75 ? -4.210 13.323 18.525 1.00 95.69 75 GLU A CA 1
ATOM 590 C C . GLU A 1 75 ? -4.719 12.013 19.146 1.00 95.69 75 GLU A C 1
ATOM 592 O O . GLU A 1 75 ? -5.850 11.939 19.627 1.00 95.69 75 GLU A O 1
ATOM 597 N N . PHE A 1 76 ? -3.877 10.976 19.231 1.00 95.50 76 PHE A N 1
ATOM 598 C CA . PHE A 1 76 ? -4.259 9.713 19.871 1.00 95.50 76 PHE A CA 1
ATOM 599 C C . PHE A 1 76 ? -4.531 9.871 21.369 1.00 95.50 76 PHE A C 1
ATOM 601 O O . PHE A 1 76 ? -5.406 9.176 21.898 1.00 95.50 76 PHE A O 1
ATOM 608 N N . ALA A 1 77 ? -3.837 10.783 22.057 1.00 96.00 77 ALA A N 1
ATOM 609 C CA . ALA A 1 77 ? -4.133 11.103 23.450 1.00 96.00 77 ALA A CA 1
ATOM 610 C C . ALA A 1 77 ? -5.523 11.745 23.595 1.00 96.00 77 ALA A C 1
ATOM 612 O O . ALA A 1 77 ? -6.309 11.307 24.438 1.00 96.00 77 ALA A O 1
ATOM 613 N N . PHE A 1 78 ? -5.862 12.712 22.736 1.00 96.69 78 PHE A N 1
ATOM 614 C CA . PHE A 1 78 ? -7.182 13.347 22.726 1.00 96.69 78 PHE A CA 1
ATOM 615 C C . PHE A 1 78 ? -8.298 12.349 22.394 1.00 96.69 78 PHE A C 1
ATOM 617 O O . PHE A 1 78 ? -9.296 12.275 23.108 1.00 96.69 78 PHE A O 1
ATOM 624 N N . ILE A 1 79 ? -8.105 11.515 21.370 1.00 95.44 79 ILE A N 1
ATOM 625 C CA . ILE A 1 79 ? -9.066 10.468 21.000 1.00 95.44 79 ILE A CA 1
ATOM 626 C C . ILE A 1 79 ? -9.251 9.483 22.150 1.00 95.44 79 ILE A C 1
ATOM 628 O O . ILE A 1 79 ? -10.375 9.103 22.456 1.00 95.44 79 ILE A O 1
ATOM 632 N N . THR A 1 80 ? -8.173 9.068 22.815 1.00 95.81 80 THR A N 1
ATOM 633 C CA . THR A 1 80 ? -8.274 8.161 23.967 1.00 95.81 80 THR A CA 1
ATOM 634 C C . THR A 1 80 ? -9.054 8.811 25.107 1.00 95.81 80 THR A C 1
ATOM 636 O O . THR A 1 80 ? -9.901 8.155 25.714 1.00 95.81 80 THR A O 1
ATOM 639 N N . PHE A 1 81 ? -8.817 10.097 25.374 1.00 97.06 81 PHE A N 1
ATOM 640 C CA . PHE A 1 81 ? -9.585 10.856 26.354 1.00 97.06 81 PHE A CA 1
ATOM 641 C C . PHE A 1 81 ? -11.079 10.878 25.997 1.00 97.06 81 PHE A C 1
ATOM 643 O O . PHE A 1 81 ? -11.899 10.437 26.801 1.00 97.06 81 PHE A O 1
ATOM 650 N N . ASP A 1 82 ? -11.438 11.292 24.784 1.00 94.75 82 ASP A N 1
ATOM 651 C CA . ASP A 1 82 ? -12.837 11.345 24.348 1.00 94.75 82 ASP A CA 1
ATOM 652 C C . ASP A 1 82 ? -13.500 9.954 24.365 1.00 94.75 82 ASP A C 1
ATOM 654 O O . ASP A 1 82 ? -14.616 9.776 24.863 1.00 94.75 82 ASP A O 1
ATOM 658 N N . GLN A 1 83 ? -12.777 8.917 23.934 1.00 94.25 83 GLN A N 1
ATOM 659 C CA . GLN A 1 83 ? -13.268 7.540 23.955 1.00 94.25 83 GLN A CA 1
ATOM 660 C C . GLN A 1 83 ? -13.561 7.034 25.371 1.00 94.25 83 GLN A C 1
ATOM 662 O O . GLN A 1 83 ? -14.575 6.362 25.587 1.00 94.25 83 GLN A O 1
ATOM 667 N N . VAL A 1 84 ? -12.691 7.328 26.339 1.00 95.31 84 VAL A N 1
ATOM 668 C CA . VAL A 1 84 ? -12.823 6.846 27.722 1.00 95.31 84 VAL A CA 1
ATOM 669 C C . VAL A 1 84 ? -13.851 7.655 28.505 1.00 95.31 84 VAL A C 1
ATOM 671 O O . VAL A 1 84 ? -14.666 7.068 29.215 1.00 95.31 84 VAL A O 1
ATOM 674 N N . TRP A 1 85 ? -13.825 8.980 28.380 1.00 96.31 85 TRP A N 1
ATOM 675 C CA . TRP A 1 85 ? -14.591 9.874 29.247 1.00 96.31 85 TRP A CA 1
ATOM 676 C C . TRP A 1 85 ? -15.947 10.276 28.662 1.00 96.31 85 TRP A C 1
ATOM 678 O O . TRP A 1 85 ? -16.879 10.514 29.428 1.00 96.31 85 TRP A O 1
ATOM 688 N N . CYS A 1 86 ? -16.097 10.280 27.335 1.00 94.12 86 CYS A N 1
ATOM 689 C CA . CYS A 1 86 ? -17.334 10.690 26.668 1.00 94.12 86 CYS A CA 1
ATOM 690 C C . CYS A 1 86 ? -18.032 9.503 25.990 1.00 94.12 86 CYS A C 1
ATOM 692 O O . CYS A 1 86 ? -19.160 9.145 26.343 1.00 94.12 86 CYS A O 1
ATOM 694 N N . ILE A 1 87 ? -17.363 8.852 25.033 1.00 94.88 87 ILE A N 1
ATOM 695 C CA . ILE A 1 87 ? -18.009 7.877 24.141 1.00 94.88 87 ILE A CA 1
ATOM 696 C C . ILE A 1 87 ? -18.351 6.582 24.874 1.00 94.88 87 ILE A C 1
ATOM 698 O O . ILE A 1 87 ? -19.472 6.095 24.750 1.00 94.88 87 ILE A O 1
ATOM 702 N N . THR A 1 88 ? -17.429 6.001 25.647 1.00 95.62 88 THR A N 1
ATOM 703 C CA . THR A 1 88 ? -17.686 4.717 26.324 1.00 95.62 88 THR A CA 1
ATOM 704 C C . THR A 1 88 ? -18.836 4.817 27.335 1.00 95.62 88 THR A C 1
ATOM 706 O O . THR A 1 88 ? -19.745 3.982 27.261 1.00 95.62 88 THR A O 1
ATOM 709 N N . PRO A 1 89 ? -18.885 5.822 28.234 1.00 96.94 89 PRO A N 1
ATOM 710 C CA . PRO A 1 89 ? -20.049 6.053 29.086 1.00 96.94 89 PRO A CA 1
ATOM 711 C C . PRO A 1 89 ? -21.321 6.338 28.281 1.00 96.94 89 PRO A C 1
ATOM 713 O O . PRO A 1 89 ? -22.365 5.768 28.590 1.00 96.94 89 PRO A O 1
ATOM 716 N N . GLY A 1 90 ? -21.238 7.132 27.206 1.00 94.75 90 GLY A N 1
ATOM 717 C CA . GLY A 1 90 ? -22.367 7.398 26.310 1.00 94.75 90 GLY A CA 1
ATOM 718 C C . GLY A 1 90 ? -22.945 6.126 25.678 1.00 94.75 90 GLY A C 1
ATOM 719 O O . GLY A 1 90 ? -24.150 5.891 25.745 1.00 94.75 90 GLY A O 1
ATOM 720 N N . LEU A 1 91 ? -22.091 5.241 25.154 1.00 94.12 91 LEU A N 1
ATOM 721 C CA . LEU A 1 91 ? -22.486 3.931 24.626 1.00 94.12 91 LEU A CA 1
ATOM 722 C C . LEU A 1 91 ? -23.085 3.033 25.715 1.00 94.12 91 LEU A C 1
ATOM 724 O O . LEU A 1 91 ? -24.019 2.279 25.441 1.00 94.12 91 LEU A O 1
ATOM 728 N N . ARG A 1 92 ? -22.587 3.111 26.956 1.00 94.25 92 ARG A N 1
ATOM 729 C CA . ARG A 1 92 ? -23.170 2.379 28.090 1.00 94.25 92 ARG A CA 1
ATOM 730 C C . ARG A 1 92 ? -24.566 2.882 28.426 1.00 94.25 92 ARG A C 1
ATOM 732 O O . ARG A 1 92 ? -25.481 2.065 28.506 1.00 94.25 92 ARG A O 1
ATOM 739 N N . ILE A 1 93 ? -24.748 4.192 28.552 1.00 95.44 93 ILE A N 1
ATOM 740 C CA . ILE A 1 93 ? -26.057 4.815 28.773 1.00 95.44 93 ILE A CA 1
ATOM 741 C C . ILE A 1 93 ? -27.024 4.407 27.656 1.00 95.44 93 ILE A C 1
ATOM 743 O O . ILE A 1 93 ? -28.117 3.915 27.933 1.00 95.44 93 ILE A O 1
ATOM 747 N N . PHE A 1 94 ? -26.590 4.512 26.399 1.00 94.19 94 PHE A N 1
ATOM 748 C CA . PHE A 1 94 ? -27.368 4.076 25.244 1.00 94.19 94 PHE A CA 1
ATOM 749 C C . PHE A 1 94 ? -27.774 2.599 25.341 1.00 94.19 94 PHE A C 1
ATOM 751 O O . PHE A 1 94 ? -28.946 2.271 25.172 1.00 94.19 94 PHE A O 1
ATOM 758 N N . SER A 1 95 ? -26.841 1.707 25.689 1.00 93.44 95 SER A N 1
ATOM 759 C CA . SER A 1 95 ? -27.135 0.277 25.846 1.00 93.44 95 SER A CA 1
ATOM 760 C C . SER A 1 95 ? -28.153 -0.018 26.953 1.00 93.44 95 SER A C 1
ATOM 762 O O . SER A 1 95 ? -28.961 -0.930 26.801 1.00 93.44 95 SER A O 1
ATOM 764 N N . ILE A 1 96 ? -28.169 0.769 28.035 1.00 94.19 96 ILE A N 1
ATOM 765 C CA . ILE A 1 96 ? -29.157 0.635 29.114 1.00 94.19 96 ILE A CA 1
ATOM 766 C C . ILE A 1 96 ? -30.545 1.036 28.606 1.00 94.19 96 ILE A C 1
ATOM 768 O O . ILE A 1 96 ? -31.499 0.276 28.779 1.00 94.19 96 ILE A O 1
ATOM 772 N N . TYR A 1 97 ? -30.660 2.184 27.928 1.00 93.94 97 TYR A N 1
ATOM 773 C CA . TYR A 1 97 ? -31.931 2.631 27.348 1.00 93.94 97 TYR A CA 1
ATOM 774 C C . TYR A 1 97 ? -32.470 1.642 26.311 1.00 93.94 97 TYR A C 1
ATOM 776 O O . TYR A 1 97 ? -33.641 1.262 26.376 1.00 93.94 97 TYR A O 1
ATOM 784 N N . MET A 1 98 ? -31.613 1.167 25.405 1.00 90.50 98 MET A N 1
ATOM 785 C CA . MET A 1 98 ? -31.991 0.162 24.411 1.00 90.50 98 MET A CA 1
ATOM 786 C C . MET A 1 98 ? -32.338 -1.178 25.058 1.00 90.50 98 MET A C 1
ATOM 788 O O . MET A 1 98 ? -33.263 -1.835 24.607 1.00 90.50 98 MET A O 1
ATOM 792 N N . GLY A 1 99 ? -31.685 -1.570 26.154 1.00 90.25 99 GLY A N 1
ATOM 793 C CA . GLY A 1 99 ? -32.055 -2.770 26.908 1.00 90.25 99 GLY A CA 1
ATOM 794 C C . GLY A 1 99 ? -33.461 -2.682 27.514 1.00 90.25 99 GLY A C 1
ATOM 795 O O . GLY A 1 99 ? -34.220 -3.651 27.472 1.00 90.25 99 GLY A O 1
ATOM 796 N N . CYS A 1 100 ? -33.848 -1.515 28.036 1.00 89.62 100 CYS A N 1
ATOM 797 C CA . CYS A 1 100 ? -35.220 -1.270 28.487 1.00 89.62 100 CYS A CA 1
ATOM 798 C C . CYS A 1 100 ? -36.214 -1.325 27.317 1.00 89.62 100 CYS A C 1
ATOM 800 O O . CYS A 1 100 ? -37.239 -2.005 27.414 1.00 89.62 100 CYS A O 1
ATOM 802 N N . ALA A 1 101 ? -35.889 -0.665 26.201 1.00 89.88 101 ALA A N 1
ATOM 803 C CA . ALA A 1 101 ? -36.709 -0.678 24.993 1.00 89.88 101 ALA A CA 1
ATOM 804 C C . ALA A 1 101 ? -36.866 -2.095 24.417 1.00 89.88 101 ALA A C 1
ATOM 806 O O . ALA A 1 101 ? -37.976 -2.484 24.070 1.00 89.88 101 ALA A O 1
ATOM 807 N N . GLN A 1 102 ? -35.796 -2.896 24.398 1.00 90.81 102 GLN A N 1
ATOM 808 C CA . GLN A 1 102 ? -35.800 -4.283 23.936 1.00 90.81 102 GLN A CA 1
ATOM 809 C C . GLN A 1 102 ? -36.722 -5.155 24.783 1.00 90.81 102 GLN A C 1
ATOM 811 O O . GLN A 1 102 ? -37.447 -5.973 24.232 1.00 90.81 102 GLN A O 1
ATOM 816 N N . LYS A 1 103 ? -36.734 -4.992 26.112 1.00 88.69 103 LYS A N 1
ATOM 817 C CA . LYS A 1 103 ? -37.655 -5.749 26.977 1.00 88.69 103 LYS A CA 1
ATOM 818 C C . LYS A 1 103 ? -39.111 -5.414 26.675 1.00 88.69 103 LYS A C 1
ATOM 820 O O . LYS A 1 103 ? -39.933 -6.320 26.551 1.00 88.69 103 LYS A O 1
ATOM 825 N N . PHE A 1 104 ? -39.424 -4.126 26.538 1.00 89.25 104 PHE A N 1
ATOM 826 C CA . PHE A 1 104 ? -40.774 -3.681 26.200 1.00 89.25 104 PHE A CA 1
ATOM 827 C C . PHE A 1 104 ? -41.189 -4.181 24.811 1.00 89.25 104 PHE A C 1
ATOM 829 O O . PHE A 1 104 ? -42.183 -4.892 24.675 1.00 89.25 104 PHE A O 1
ATOM 836 N N . PHE A 1 105 ? -40.375 -3.891 23.794 1.00 90.44 105 PHE A N 1
ATOM 837 C CA . PHE A 1 105 ? -40.618 -4.288 22.413 1.00 90.44 105 PHE A CA 1
ATOM 838 C C . PHE A 1 105 ? -40.677 -5.809 22.255 1.00 90.44 105 PHE A C 1
ATOM 840 O O . PHE A 1 105 ? -41.606 -6.320 21.645 1.00 90.44 105 PHE A O 1
ATOM 847 N N . GLY A 1 106 ? -39.746 -6.545 22.858 1.00 87.31 106 GLY A N 1
ATOM 848 C CA . GLY A 1 106 ? -39.723 -8.004 22.842 1.00 87.31 106 GLY A CA 1
ATOM 849 C C . GLY A 1 106 ? -40.947 -8.622 23.510 1.00 87.31 106 GLY A C 1
ATOM 850 O O . GLY A 1 106 ? -41.473 -9.609 23.001 1.00 87.31 106 GLY A O 1
ATOM 851 N N . THR A 1 107 ? -41.470 -8.011 24.579 1.00 88.00 107 THR A N 1
ATOM 852 C CA . THR A 1 107 ? -42.751 -8.429 25.172 1.00 88.00 107 THR A CA 1
ATOM 853 C C . THR A 1 107 ? -43.895 -8.211 24.185 1.00 88.00 107 THR A C 1
ATOM 855 O O . THR A 1 107 ? -44.656 -9.140 23.940 1.00 88.00 107 THR A O 1
ATOM 858 N N . CYS A 1 108 ? -43.986 -7.038 23.547 1.00 87.56 108 CYS A N 1
ATOM 859 C CA . CYS A 1 108 ? -44.992 -6.783 22.512 1.00 87.56 108 CYS A CA 1
ATOM 860 C C . CYS A 1 108 ? -44.888 -7.788 21.353 1.00 87.56 108 CYS A C 1
ATOM 862 O O . CYS A 1 108 ? -45.883 -8.412 20.993 1.00 87.56 108 CYS A O 1
ATOM 864 N N . VAL A 1 109 ? -43.688 -7.990 20.801 1.00 87.38 109 VAL A N 1
ATOM 865 C CA . VAL A 1 109 ? -43.446 -8.952 19.718 1.00 87.38 109 VAL A CA 1
ATOM 866 C C . VAL A 1 109 ? -43.835 -10.359 20.161 1.00 87.38 109 VAL A C 1
ATOM 868 O O . VAL A 1 109 ? -44.532 -11.045 19.428 1.00 87.38 109 VAL A O 1
ATOM 871 N N . THR A 1 110 ? -43.492 -10.779 21.377 1.00 85.19 110 THR A N 1
ATOM 872 C CA . THR A 1 110 ? -43.895 -12.095 21.893 1.00 85.19 110 THR A CA 1
ATOM 873 C C . THR A 1 110 ? -45.415 -12.197 22.036 1.00 85.19 110 THR A C 1
ATOM 875 O O . THR A 1 110 ? -45.994 -13.178 21.593 1.00 85.19 110 THR A O 1
ATOM 878 N N . CYS A 1 111 ? -46.099 -11.187 22.577 1.00 85.56 111 CYS A N 1
ATOM 879 C CA . CYS A 1 111 ? -47.555 -11.221 22.738 1.00 85.56 111 CYS A CA 1
ATOM 880 C C . CYS A 1 111 ? -48.312 -11.297 21.403 1.00 85.56 111 CYS A C 1
ATOM 882 O O . CYS A 1 111 ? -49.337 -11.972 21.332 1.00 85.56 111 CYS A O 1
ATOM 884 N N . PHE A 1 112 ? -47.835 -10.611 20.360 1.00 86.31 112 PHE A N 1
ATOM 885 C CA . PHE A 1 112 ? -48.539 -10.537 19.075 1.00 86.31 112 PHE A CA 1
ATOM 886 C C . PHE A 1 112 ? -48.051 -11.563 18.051 1.00 86.31 112 PHE A C 1
ATOM 888 O O . PHE A 1 112 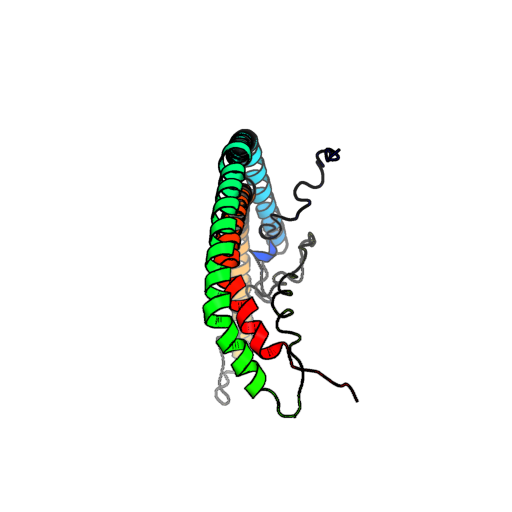? -48.860 -12.172 17.355 1.00 86.31 112 PHE A O 1
ATOM 895 N N . LEU A 1 113 ? -46.737 -11.754 17.944 1.00 83.56 113 LEU A N 1
ATOM 896 C CA . LEU A 1 113 ? -46.117 -12.570 16.905 1.00 83.56 113 LEU A CA 1
ATOM 897 C C . LEU A 1 113 ? -45.927 -14.025 17.348 1.00 83.56 113 LEU A C 1
ATOM 899 O O . LEU A 1 113 ? -46.103 -14.918 16.524 1.00 83.56 113 LEU A O 1
ATOM 903 N N . ALA A 1 114 ? -45.643 -14.297 18.630 1.00 81.69 114 ALA A N 1
ATOM 904 C CA . ALA A 1 114 ? -45.423 -15.675 19.084 1.00 81.69 114 ALA A CA 1
ATOM 905 C C . ALA A 1 114 ? -46.648 -16.591 18.900 1.00 81.69 114 ALA A C 1
ATOM 907 O O . ALA A 1 114 ? -46.450 -17.687 18.385 1.00 81.69 114 ALA A O 1
ATOM 908 N N . PRO A 1 115 ? -47.905 -16.184 19.189 1.00 83.75 115 PRO A N 1
ATOM 909 C CA . PRO A 1 115 ? -49.067 -17.046 18.948 1.00 83.75 115 PRO A CA 1
ATOM 910 C C . PRO A 1 115 ? -49.219 -17.427 17.470 1.00 83.75 115 PRO A C 1
ATOM 912 O O . PRO A 1 115 ? -49.565 -18.561 17.138 1.00 83.75 115 PRO A O 1
ATOM 915 N N . ILE A 1 116 ? -48.916 -16.488 16.568 1.00 81.62 116 ILE A N 1
ATOM 916 C CA . ILE A 1 116 ? -48.945 -16.709 15.118 1.00 81.62 116 ILE A CA 1
ATOM 917 C C . ILE A 1 116 ? -47.814 -17.666 14.720 1.00 81.62 116 ILE A C 1
ATOM 919 O O . ILE A 1 116 ? -48.046 -18.647 14.021 1.00 81.62 116 ILE A O 1
ATOM 923 N N . CYS A 1 117 ? -46.592 -17.434 15.199 1.00 78.75 117 CYS A N 1
ATOM 924 C CA . CYS A 1 117 ? -45.445 -18.286 14.890 1.00 78.75 117 CYS A CA 1
ATOM 925 C C . CYS A 1 117 ? -45.583 -19.705 15.464 1.00 78.75 117 CYS A C 1
ATOM 927 O O . CYS A 1 117 ? -45.235 -20.670 14.789 1.00 78.75 117 CYS A O 1
ATOM 929 N N . GLU A 1 118 ? -46.129 -19.864 16.669 1.00 78.50 118 GLU A N 1
ATOM 930 C CA . GLU A 1 118 ? -46.381 -21.171 17.281 1.00 78.50 118 GLU A CA 1
ATOM 931 C C . GLU A 1 118 ? -47.469 -21.955 16.539 1.00 78.50 118 GLU A C 1
ATOM 933 O O . GLU A 1 118 ? -47.302 -23.151 16.295 1.00 78.50 118 GLU A O 1
ATOM 938 N N . THR A 1 119 ? -48.559 -21.298 16.130 1.00 73.81 119 THR A N 1
ATOM 939 C CA . THR A 1 119 ? -49.623 -21.938 15.334 1.00 73.81 119 THR A CA 1
ATOM 940 C C . THR A 1 119 ? -49.153 -22.288 13.923 1.00 73.81 119 THR A C 1
ATOM 942 O O . THR A 1 119 ? -49.440 -23.383 13.441 1.00 73.81 119 THR A O 1
ATOM 945 N N . CYS A 1 120 ? -48.338 -21.441 13.290 1.00 73.69 120 CYS A N 1
ATOM 946 C CA . CYS A 1 120 ? -47.639 -21.785 12.052 1.00 73.69 120 CYS A CA 1
ATOM 947 C C . CYS A 1 120 ? -46.675 -22.965 12.241 1.00 73.69 120 CYS A C 1
ATOM 949 O O . CYS A 1 120 ? -46.615 -23.843 11.385 1.00 73.69 120 CYS A O 1
ATOM 951 N N . GLY A 1 121 ? -45.984 -23.052 13.380 1.00 64.12 121 GLY A N 1
ATOM 952 C CA . GLY A 1 121 ? -45.150 -24.202 13.737 1.00 64.12 121 GLY A CA 1
ATOM 953 C C . GLY A 1 121 ? -45.926 -25.521 13.835 1.00 64.12 121 GLY A C 1
ATOM 954 O O . GLY A 1 121 ? -45.388 -26.580 13.516 1.00 64.12 121 GLY A O 1
ATOM 955 N N . LEU A 1 122 ? -47.210 -25.473 14.207 1.00 64.00 122 LEU A N 1
ATOM 956 C CA . LEU A 1 122 ? -48.094 -26.644 14.191 1.00 64.00 122 LEU A CA 1
ATOM 957 C C . LEU A 1 122 ? -48.479 -27.078 12.767 1.00 64.00 122 LEU A C 1
ATOM 959 O O . LEU A 1 122 ? -48.691 -28.270 12.549 1.00 64.00 122 LEU A O 1
ATOM 963 N N . MET A 1 123 ? -48.508 -26.161 11.789 1.00 59.34 123 MET A N 1
ATOM 964 C CA . MET A 1 123 ? -48.701 -26.523 10.374 1.00 59.34 123 MET A CA 1
ATOM 965 C C . MET A 1 123 ? -47.522 -27.330 9.809 1.00 59.34 123 MET A C 1
ATOM 967 O O . MET A 1 123 ? -47.702 -28.087 8.860 1.00 59.34 123 MET A O 1
ATOM 971 N N . PHE A 1 124 ? -46.336 -27.238 10.419 1.00 55.47 124 PHE A N 1
ATOM 972 C CA . PHE A 1 124 ? -45.159 -28.025 10.035 1.00 55.47 124 PHE A CA 1
ATOM 973 C C . PHE A 1 124 ? -45.114 -29.434 10.662 1.00 55.47 124 PHE A C 1
ATOM 975 O O . PHE A 1 124 ? -44.129 -30.156 10.498 1.00 55.47 124 PHE A O 1
ATOM 982 N N . ILE A 1 125 ? -46.186 -29.887 11.328 1.00 53.44 125 ILE A N 1
ATOM 983 C CA . ILE A 1 125 ? -46.348 -31.292 11.726 1.00 53.44 125 ILE A CA 1
ATOM 984 C C . ILE A 1 125 ? -46.881 -32.088 10.525 1.00 53.44 125 ILE A C 1
ATOM 986 O O . ILE A 1 125 ? -48.058 -32.408 10.477 1.00 53.44 125 ILE A O 1
ATOM 990 N N . ILE A 1 126 ? -46.026 -32.422 9.553 1.00 48.53 126 ILE A N 1
ATOM 991 C CA . ILE A 1 126 ? -46.128 -33.629 8.708 1.00 48.53 126 ILE A CA 1
ATOM 992 C C . ILE A 1 126 ? -44.753 -33.908 8.081 1.00 48.53 126 ILE A C 1
ATOM 994 O O . ILE A 1 126 ? -44.037 -33.016 7.634 1.00 48.53 126 ILE A O 1
ATOM 998 N N . LYS A 1 127 ? -44.395 -35.196 8.112 1.00 51.81 127 LYS A N 1
ATOM 999 C CA . LYS A 1 127 ? -43.161 -35.818 7.622 1.00 51.81 127 LYS A CA 1
ATOM 1000 C C . LYS A 1 127 ? -42.811 -35.389 6.192 1.00 51.81 127 LYS A C 1
ATOM 1002 O O . LYS A 1 127 ? -43.606 -35.643 5.301 1.00 51.81 127 LYS A O 1
ATOM 1007 N N . SER A 1 128 ? -41.573 -34.95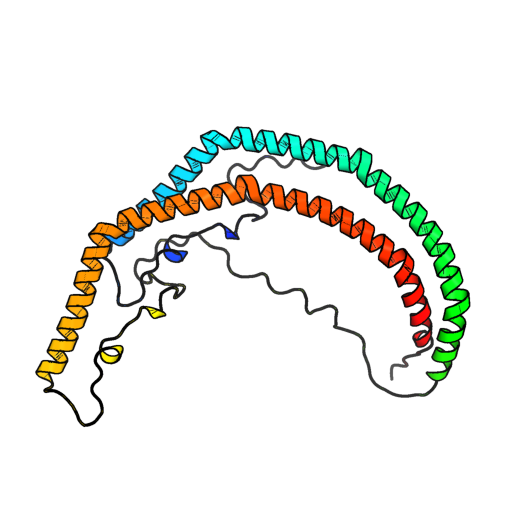1 5.966 1.00 41.62 128 SER A N 1
ATOM 1008 C CA . SER A 1 128 ? -40.560 -35.719 5.216 1.00 41.62 128 SER A CA 1
ATOM 1009 C C . SER A 1 128 ? -39.381 -34.844 4.779 1.00 41.62 128 SER A C 1
ATOM 1011 O O . SER A 1 128 ? -39.579 -33.847 4.100 1.00 41.62 128 SER A O 1
ATOM 1013 N N . ALA A 1 129 ? -38.186 -35.347 5.095 1.00 41.12 129 ALA A N 1
ATOM 1014 C CA . ALA A 1 129 ? -36.987 -35.385 4.256 1.00 41.12 129 ALA A CA 1
ATOM 1015 C C . ALA A 1 129 ? -36.259 -34.076 3.855 1.00 41.12 129 ALA A C 1
ATOM 1017 O O . ALA A 1 129 ? -36.802 -33.203 3.194 1.00 41.12 129 ALA A O 1
ATOM 1018 N N . LEU A 1 130 ? -34.945 -34.116 4.143 1.00 41.00 130 LEU A N 1
ATOM 1019 C CA . LEU A 1 130 ? -33.810 -33.384 3.545 1.00 41.00 130 LEU A CA 1
ATOM 1020 C C . LEU A 1 130 ? -33.389 -32.039 4.185 1.00 41.00 130 LEU A C 1
ATOM 1022 O O . LEU A 1 130 ? -33.756 -30.962 3.742 1.00 41.00 130 LEU A O 1
ATOM 1026 N N . ALA A 1 131 ? -32.609 -32.168 5.272 1.00 41.69 131 ALA A N 1
ATOM 1027 C CA . ALA A 1 131 ? -31.189 -31.780 5.455 1.00 41.69 131 ALA A CA 1
ATOM 1028 C C . ALA A 1 131 ? -30.594 -30.546 4.713 1.00 41.69 131 ALA A C 1
ATOM 1030 O O . ALA A 1 131 ? -30.977 -30.239 3.594 1.00 41.69 131 ALA A O 1
ATOM 1031 N N . PRO A 1 132 ? -29.450 -30.002 5.182 1.00 47.53 132 PRO A N 1
ATOM 1032 C CA . PRO A 1 132 ? -29.220 -29.315 6.448 1.00 47.53 132 PRO A CA 1
ATOM 1033 C C . PRO A 1 132 ? -28.712 -27.874 6.226 1.00 47.53 132 PRO A C 1
ATOM 1035 O O . PRO A 1 132 ? -27.896 -27.584 5.355 1.00 47.53 132 PRO A O 1
ATOM 1038 N N . PHE A 1 133 ? -29.146 -26.975 7.106 1.00 41.16 133 PHE A N 1
ATOM 1039 C CA . PHE A 1 133 ? -28.702 -25.587 7.221 1.00 41.16 133 PHE A CA 1
ATOM 1040 C C . PHE A 1 133 ? -27.290 -25.530 7.835 1.00 41.16 133 PHE A C 1
ATOM 1042 O O . PHE A 1 133 ? -27.115 -25.169 8.994 1.00 41.16 133 PHE A O 1
ATOM 1049 N N . TRP A 1 134 ? -26.274 -25.961 7.085 1.00 34.97 134 TRP A N 1
ATOM 1050 C CA . TRP A 1 134 ? -24.863 -25.786 7.429 1.00 34.97 134 TRP A CA 1
ATOM 1051 C C . TRP A 1 134 ? -24.069 -25.433 6.171 1.00 34.97 134 TRP A C 1
ATOM 1053 O O . TRP A 1 134 ? -24.063 -26.176 5.198 1.00 34.97 134 TRP A O 1
ATOM 1063 N N . ILE A 1 135 ? -23.331 -24.322 6.274 1.00 41.69 135 ILE A N 1
ATOM 1064 C CA . ILE A 1 135 ? -22.390 -23.739 5.299 1.00 41.69 135 ILE A CA 1
ATOM 1065 C C . ILE A 1 135 ? -22.992 -22.624 4.412 1.00 41.69 135 ILE A C 1
ATOM 1067 O O . ILE A 1 135 ? -22.850 -22.607 3.199 1.00 41.69 135 ILE A O 1
ATOM 1071 N N . PHE A 1 136 ? -23.560 -21.591 5.045 1.00 38.84 136 PHE A N 1
ATOM 1072 C CA . PHE A 1 136 ? -23.481 -20.209 4.523 1.00 38.84 136 PHE A CA 1
ATOM 1073 C C . PHE A 1 136 ? -22.601 -19.313 5.418 1.00 38.84 136 PHE A C 1
ATOM 1075 O O . PHE A 1 136 ? -22.655 -18.091 5.369 1.00 38.84 136 PHE A O 1
ATOM 1082 N N . ASN A 1 137 ? -21.759 -19.940 6.250 1.00 42.56 137 ASN A N 1
ATOM 1083 C CA . ASN A 1 137 ? -20.803 -19.268 7.136 1.00 42.56 137 ASN A CA 1
ATOM 1084 C C . ASN A 1 137 ? -19.340 -19.637 6.802 1.00 42.56 137 ASN A C 1
ATOM 1086 O O . ASN A 1 137 ? -18.483 -19.6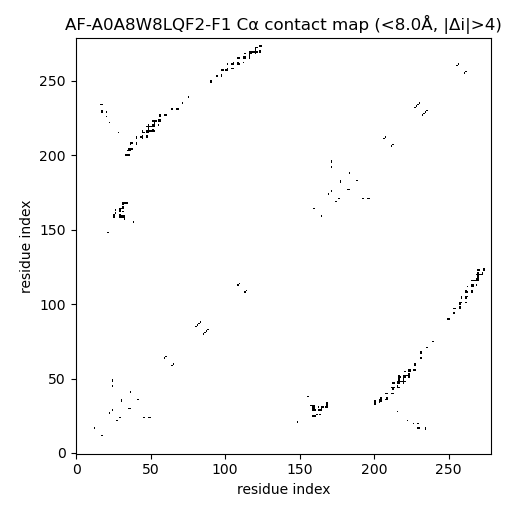90 7.680 1.00 42.56 137 ASN A O 1
ATOM 1090 N N . ARG A 1 138 ? -19.047 -19.941 5.525 1.00 45.25 138 ARG A N 1
ATOM 1091 C CA . ARG A 1 138 ? -17.695 -20.313 5.055 1.00 45.25 138 ARG A CA 1
ATOM 1092 C C . ARG A 1 138 ? -17.380 -19.869 3.615 1.00 45.25 138 ARG A C 1
ATOM 1094 O O . ARG A 1 138 ? -16.716 -20.592 2.887 1.00 45.25 138 ARG A O 1
ATOM 1101 N N . PHE A 1 139 ? -17.848 -18.691 3.195 1.00 41.59 139 PHE A N 1
ATOM 1102 C CA . PHE A 1 139 ? -17.463 -18.111 1.893 1.00 41.59 139 PHE A CA 1
ATOM 1103 C C . PHE A 1 139 ? -17.172 -16.598 1.950 1.00 41.59 139 PHE A C 1
ATOM 1105 O O . PHE A 1 139 ? -17.302 -15.886 0.965 1.00 41.59 139 PHE A O 1
ATOM 1112 N N . ILE A 1 140 ? -16.753 -16.106 3.122 1.00 45.50 140 ILE A N 1
ATOM 1113 C CA . ILE A 1 140 ? -16.063 -14.816 3.302 1.00 45.50 140 ILE A CA 1
ATOM 1114 C C . ILE A 1 140 ? -14.889 -15.075 4.258 1.00 45.50 140 ILE A C 1
ATOM 1116 O O . ILE A 1 140 ? -14.923 -14.728 5.435 1.00 45.50 140 ILE A O 1
ATOM 1120 N N . LYS A 1 141 ? -13.889 -15.819 3.787 1.00 39.75 141 LYS A N 1
ATOM 1121 C CA . LYS A 1 141 ? -12.538 -15.902 4.365 1.00 39.75 141 LYS A CA 1
ATOM 1122 C C . LYS A 1 141 ? -11.723 -16.818 3.463 1.00 39.75 141 LYS A C 1
ATOM 1124 O O . LYS A 1 141 ? -11.729 -18.017 3.683 1.00 39.75 141 LYS A O 1
ATOM 1129 N N . ASP A 1 142 ? -11.177 -16.241 2.393 1.00 42.94 142 ASP A N 1
ATOM 1130 C CA . ASP A 1 142 ? -9.897 -16.617 1.767 1.00 42.94 142 ASP A CA 1
ATOM 1131 C C . ASP A 1 142 ? -9.661 -15.761 0.508 1.00 42.94 142 ASP A C 1
ATOM 1133 O O . ASP A 1 142 ? -9.676 -16.228 -0.623 1.00 42.94 142 ASP A O 1
ATOM 1137 N N . LEU A 1 143 ? -9.430 -14.461 0.721 1.00 45.91 143 LEU A N 1
ATOM 1138 C CA . LEU A 1 143 ? -8.724 -13.593 -0.230 1.00 45.91 143 LEU A CA 1
ATOM 1139 C C . LEU A 1 143 ? -7.712 -12.748 0.545 1.00 45.91 143 LEU A C 1
ATOM 1141 O O . LEU A 1 143 ? -7.859 -11.541 0.720 1.00 45.91 143 LEU A O 1
ATOM 1145 N N . LYS A 1 144 ? -6.685 -13.416 1.079 1.00 45.25 144 LYS A N 1
ATOM 1146 C CA . LYS A 1 144 ? -5.439 -12.754 1.472 1.00 45.25 144 LYS A CA 1
ATOM 1147 C C . LYS A 1 144 ? -4.286 -13.752 1.485 1.00 45.25 144 LYS A C 1
ATOM 1149 O O . LYS A 1 144 ? -3.950 -14.322 2.517 1.00 45.25 144 LYS A O 1
ATOM 1154 N N . LYS A 1 145 ? -3.686 -13.953 0.315 1.00 42.78 145 LYS A N 1
ATOM 1155 C CA . LYS A 1 145 ? -2.292 -14.386 0.172 1.00 42.78 145 LYS A CA 1
ATOM 1156 C C . LYS A 1 145 ? -1.849 -14.123 -1.264 1.00 42.78 145 LYS A C 1
ATOM 1158 O O . LYS A 1 145 ? -1.990 -14.972 -2.132 1.00 42.78 145 LYS A O 1
ATOM 1163 N N . LEU A 1 146 ? -1.342 -12.918 -1.496 1.00 40.59 146 LEU A N 1
ATOM 1164 C CA . LEU A 1 146 ? -0.373 -12.669 -2.557 1.00 40.59 146 LEU A CA 1
ATOM 1165 C C . LEU A 1 146 ? 0.860 -12.047 -1.913 1.00 40.59 146 LEU A C 1
ATOM 1167 O O . LEU A 1 146 ? 0.786 -11.455 -0.837 1.00 40.59 146 LEU A O 1
ATOM 1171 N N . ASN A 1 147 ? 1.986 -12.398 -2.510 1.00 42.28 147 ASN A N 1
ATOM 1172 C CA . ASN A 1 147 ? 3.161 -12.886 -1.818 1.00 42.28 147 ASN A CA 1
ATOM 1173 C C . ASN A 1 147 ? 3.937 -11.839 -1.028 1.00 42.28 147 ASN A C 1
ATOM 1175 O O . ASN A 1 147 ? 3.939 -10.650 -1.324 1.00 42.28 147 ASN A O 1
ATOM 1179 N N . MET A 1 148 ? 4.659 -12.364 -0.037 1.00 38.47 148 MET A N 1
ATOM 1180 C CA . MET A 1 148 ? 5.790 -11.688 0.574 1.00 38.47 148 MET A CA 1
ATOM 1181 C C . MET A 1 148 ? 6.768 -11.274 -0.526 1.00 38.47 148 MET A C 1
ATOM 1183 O O . MET A 1 148 ? 7.338 -12.135 -1.197 1.00 38.47 148 MET A O 1
ATOM 1187 N N . SER A 1 149 ? 6.979 -9.972 -0.688 1.00 36.44 149 SER A N 1
ATOM 1188 C CA . SER A 1 149 ? 8.139 -9.438 -1.387 1.00 36.44 149 SER A CA 1
ATOM 1189 C C . SER A 1 149 ? 9.369 -9.738 -0.532 1.00 36.44 149 SER A C 1
ATOM 1191 O O . SER A 1 149 ? 9.709 -9.009 0.400 1.00 36.44 149 SER A O 1
ATOM 1193 N N . GLN A 1 150 ? 9.997 -10.882 -0.808 1.00 38.31 150 GLN A N 1
ATOM 1194 C CA . GLN A 1 150 ? 11.407 -11.051 -0.489 1.00 38.31 150 GLN A CA 1
ATOM 1195 C C . GLN A 1 150 ? 12.171 -9.992 -1.287 1.00 38.31 150 GLN A C 1
ATOM 1197 O O . GLN A 1 150 ? 11.835 -9.745 -2.445 1.00 38.31 150 GLN A O 1
ATOM 1202 N N . GLU A 1 151 ? 13.161 -9.346 -0.670 1.00 41.78 151 GLU A N 1
ATOM 1203 C CA . GLU A 1 151 ? 14.171 -8.598 -1.420 1.00 41.78 151 GLU A CA 1
ATOM 1204 C C . GLU A 1 151 ? 14.834 -9.591 -2.374 1.00 41.78 151 GLU A C 1
ATOM 1206 O O . GLU A 1 151 ? 15.645 -10.425 -1.970 1.00 41.78 151 GLU A O 1
ATOM 1211 N N . LYS A 1 152 ? 14.377 -9.576 -3.626 1.00 50.69 152 LYS A N 1
ATOM 1212 C CA . LYS A 1 152 ? 14.933 -10.385 -4.696 1.00 50.69 152 LYS A CA 1
ATOM 1213 C C . LYS A 1 152 ? 16.153 -9.628 -5.204 1.00 50.69 152 LYS A C 1
ATOM 1215 O O . LYS A 1 152 ? 16.099 -8.421 -5.424 1.00 50.69 152 LYS A O 1
ATOM 1220 N N . GLU A 1 153 ? 17.267 -10.333 -5.314 1.00 59.81 153 GLU A N 1
ATOM 1221 C CA . GLU A 1 153 ? 18.456 -9.818 -5.982 1.00 59.81 153 GLU A CA 1
ATOM 1222 C C . GLU A 1 153 ? 18.082 -9.450 -7.429 1.00 59.81 153 GLU A C 1
ATOM 1224 O O . GLU A 1 153 ? 17.345 -10.207 -8.064 1.00 59.81 153 GLU A O 1
ATOM 1229 N N . LEU A 1 154 ? 18.536 -8.282 -7.908 1.00 77.25 154 LEU A N 1
ATOM 1230 C CA . LEU A 1 154 ? 18.227 -7.758 -9.247 1.00 77.25 154 LEU A CA 1
ATOM 1231 C C . LEU A 1 154 ? 18.448 -8.850 -10.299 1.00 77.25 154 LEU A C 1
ATOM 1233 O O . LEU A 1 154 ? 19.580 -9.304 -10.499 1.00 77.25 154 LEU A O 1
ATOM 1237 N N . ASP A 1 155 ? 17.381 -9.239 -10.992 1.00 76.88 155 ASP A N 1
ATOM 1238 C CA . ASP A 1 155 ? 17.471 -10.255 -12.033 1.00 76.88 155 ASP A CA 1
ATOM 1239 C C . ASP A 1 155 ? 18.039 -9.623 -13.312 1.00 76.88 155 ASP A C 1
ATOM 1241 O O . ASP A 1 155 ? 17.509 -8.662 -13.876 1.00 76.88 155 ASP A O 1
ATOM 1245 N N . MET A 1 156 ? 19.196 -10.126 -13.740 1.00 80.56 156 MET A N 1
ATOM 1246 C CA . MET A 1 156 ? 19.881 -9.638 -14.937 1.00 80.56 156 MET A CA 1
ATOM 1247 C C . MET A 1 156 ? 19.389 -10.328 -16.214 1.00 80.56 156 MET A C 1
ATOM 1249 O O . MET A 1 156 ? 19.706 -9.839 -17.302 1.00 80.56 156 MET A O 1
ATOM 1253 N N . VAL A 1 157 ? 18.662 -11.444 -16.081 1.00 79.44 157 VAL A N 1
ATOM 1254 C CA . VAL A 1 157 ? 18.193 -12.290 -17.183 1.00 79.44 157 VAL A CA 1
ATOM 1255 C C . VAL A 1 157 ? 16.712 -12.040 -17.443 1.00 79.44 157 VAL A C 1
ATOM 1257 O O . VAL A 1 157 ? 16.365 -11.651 -18.554 1.00 79.44 157 VAL A O 1
ATOM 1260 N N . ASP A 1 158 ? 15.864 -12.202 -16.428 1.00 83.31 158 ASP A N 1
ATOM 1261 C CA . ASP A 1 158 ? 14.424 -11.949 -16.521 1.00 83.31 158 ASP A CA 1
ATOM 1262 C C . ASP A 1 158 ? 14.091 -10.562 -15.956 1.00 83.31 158 ASP A C 1
ATOM 1264 O O . ASP A 1 158 ? 13.955 -10.372 -14.747 1.00 83.31 158 ASP A O 1
ATOM 1268 N N . ARG A 1 159 ? 14.004 -9.568 -16.850 1.00 84.62 159 ARG A N 1
ATOM 1269 C CA . ARG A 1 159 ? 13.751 -8.161 -16.495 1.00 84.62 159 ARG A CA 1
ATOM 1270 C C . ARG A 1 159 ? 12.270 -7.781 -16.497 1.00 84.62 159 ARG A C 1
ATOM 1272 O O . ARG A 1 159 ? 11.965 -6.626 -16.206 1.00 84.62 159 ARG A O 1
ATOM 1279 N N . ASP A 1 160 ? 11.362 -8.711 -16.797 1.00 86.69 160 ASP A N 1
ATOM 1280 C CA . ASP A 1 160 ? 9.910 -8.524 -16.678 1.00 86.69 160 ASP A CA 1
ATOM 1281 C C . ASP A 1 160 ? 9.240 -9.766 -16.059 1.00 86.69 160 ASP A C 1
ATOM 1283 O O . ASP A 1 160 ? 8.384 -10.403 -16.683 1.00 86.69 160 ASP A O 1
ATOM 1287 N N . PRO A 1 161 ? 9.588 -10.110 -14.801 1.00 85.44 161 PRO A N 1
ATOM 1288 C CA . PRO A 1 161 ? 9.136 -11.350 -14.165 1.00 85.44 161 PRO A CA 1
ATOM 1289 C C . PRO A 1 161 ? 7.619 -11.386 -13.936 1.00 85.44 161 PRO A C 1
ATOM 1291 O O . PRO A 1 161 ? 7.018 -12.456 -13.831 1.00 85.44 161 PRO A O 1
ATOM 1294 N N . ASN A 1 162 ? 6.991 -10.211 -13.851 1.00 84.81 162 ASN A N 1
ATOM 1295 C CA . ASN A 1 162 ? 5.554 -10.050 -13.646 1.00 84.81 162 ASN A CA 1
ATOM 1296 C C . ASN A 1 162 ? 4.787 -9.830 -14.963 1.00 84.81 162 ASN A C 1
ATOM 1298 O O . ASN A 1 162 ? 3.571 -9.642 -14.923 1.00 84.81 162 ASN A O 1
ATOM 1302 N N . GLN A 1 163 ? 5.473 -9.856 -16.113 1.00 84.75 163 GLN A N 1
ATOM 1303 C CA . GLN A 1 163 ? 4.903 -9.630 -17.446 1.00 84.75 163 GLN A CA 1
ATOM 1304 C C . GLN A 1 163 ? 4.098 -8.325 -17.566 1.00 84.75 163 GLN A C 1
ATOM 1306 O O . GLN A 1 163 ? 3.070 -8.267 -18.249 1.00 84.75 163 GLN A O 1
ATOM 1311 N N . LEU A 1 164 ? 4.568 -7.260 -16.914 1.00 84.75 164 LEU A N 1
ATOM 1312 C CA . LEU A 1 164 ? 3.927 -5.944 -16.916 1.00 84.75 164 LEU A CA 1
ATOM 1313 C C . LEU A 1 164 ? 3.829 -5.377 -18.336 1.00 84.75 164 LEU A C 1
ATOM 1315 O O . LEU A 1 164 ? 2.837 -4.739 -18.697 1.00 84.75 164 LEU A O 1
ATOM 1319 N N . ASN A 1 165 ? 4.841 -5.644 -19.161 1.00 88.25 165 ASN A N 1
ATOM 1320 C CA . ASN A 1 165 ? 4.999 -5.037 -20.476 1.00 88.25 165 ASN A CA 1
ATOM 1321 C C . ASN A 1 165 ? 4.846 -6.043 -21.624 1.00 88.25 165 ASN A C 1
ATOM 1323 O O . ASN A 1 165 ? 5.284 -5.780 -22.746 1.00 88.25 165 ASN A O 1
ATOM 1327 N N . ALA A 1 166 ? 4.143 -7.158 -21.389 1.00 84.56 166 ALA A N 1
ATOM 1328 C CA . ALA A 1 166 ? 3.888 -8.186 -22.401 1.00 84.56 166 ALA A CA 1
ATOM 1329 C C . ALA A 1 166 ? 3.241 -7.636 -23.688 1.00 84.56 166 ALA A C 1
ATOM 1331 O O . ALA A 1 166 ? 3.537 -8.104 -24.783 1.00 84.56 166 ALA A O 1
ATOM 1332 N N . HIS A 1 167 ? 2.405 -6.601 -23.574 1.00 83.12 167 HIS A N 1
ATOM 1333 C CA . HIS A 1 167 ? 1.722 -5.961 -24.702 1.00 83.12 167 HIS A CA 1
ATOM 1334 C C . HIS A 1 167 ? 2.656 -5.183 -25.651 1.00 83.12 167 HIS A C 1
ATOM 1336 O O . HIS A 1 167 ? 2.271 -4.900 -26.781 1.00 83.12 167 HIS A O 1
ATOM 1342 N N . VAL A 1 168 ? 3.874 -4.834 -25.216 1.00 86.81 168 VAL A N 1
ATOM 1343 C CA . VAL A 1 168 ? 4.879 -4.120 -26.033 1.00 86.81 168 VAL A CA 1
ATOM 1344 C C . VAL A 1 168 ? 5.811 -5.103 -26.759 1.00 86.81 168 VAL A C 1
ATOM 1346 O O . VAL A 1 168 ? 6.676 -4.703 -27.543 1.00 86.81 168 VAL A O 1
ATOM 1349 N N . LYS A 1 169 ? 5.647 -6.412 -26.532 1.00 83.31 169 LYS A N 1
ATOM 1350 C CA . LYS A 1 169 ? 6.419 -7.459 -27.203 1.00 83.31 169 LYS A CA 1
ATOM 1351 C C . LYS A 1 169 ? 5.936 -7.608 -28.646 1.00 83.31 169 LYS A C 1
ATOM 1353 O O . LYS A 1 169 ? 5.004 -8.347 -28.926 1.00 83.31 169 LYS A O 1
ATOM 1358 N N . VAL A 1 170 ? 6.584 -6.878 -29.548 1.00 84.94 170 VAL A N 1
ATOM 1359 C CA . VAL A 1 170 ? 6.265 -6.858 -30.982 1.00 84.94 170 VAL A CA 1
ATOM 1360 C C . VAL A 1 170 ? 7.268 -7.710 -31.759 1.00 84.94 170 VAL A C 1
ATOM 1362 O O . VAL A 1 170 ? 8.477 -7.451 -31.693 1.00 84.94 170 VAL A O 1
ATOM 1365 N N . GLN A 1 171 ? 6.773 -8.702 -32.502 1.00 87.12 171 GLN A N 1
ATOM 1366 C CA . GLN A 1 171 ? 7.563 -9.515 -33.432 1.00 87.12 171 GLN A CA 1
ATOM 1367 C C . GLN A 1 171 ? 7.579 -8.887 -34.831 1.00 87.12 171 GLN A C 1
ATOM 1369 O O . GLN A 1 171 ? 6.779 -8.005 -35.143 1.00 87.12 171 GLN A O 1
ATOM 1374 N N . PHE A 1 172 ? 8.521 -9.303 -35.679 1.00 89.50 172 PHE A N 1
ATOM 1375 C CA . PHE A 1 172 ? 8.624 -8.770 -37.042 1.00 89.50 172 PHE A CA 1
ATOM 1376 C C . PHE A 1 172 ? 7.354 -9.078 -37.841 1.00 89.50 172 PHE A C 1
ATOM 1378 O O . PHE A 1 172 ? 6.784 -8.188 -38.467 1.00 89.50 172 PHE A O 1
ATOM 1385 N N . GLU A 1 173 ? 6.878 -10.311 -37.719 1.00 88.88 173 GLU A N 1
ATOM 1386 C CA . GLU A 1 173 ? 5.683 -10.843 -38.361 1.00 88.88 173 GLU A CA 1
ATOM 1387 C C . GLU A 1 173 ? 4.396 -10.191 -37.834 1.00 88.88 173 GLU A C 1
ATOM 1389 O O . GLU A 1 173 ? 3.401 -10.168 -38.547 1.00 88.88 173 GLU A O 1
ATOM 1394 N N . ASP A 1 174 ? 4.403 -9.599 -36.634 1.00 88.69 174 ASP A N 1
ATOM 1395 C CA . ASP A 1 174 ? 3.244 -8.853 -36.115 1.00 88.69 174 ASP A CA 1
ATOM 1396 C C . ASP A 1 174 ? 3.066 -7.494 -36.818 1.00 88.69 174 ASP A C 1
ATOM 1398 O O . ASP A 1 174 ? 1.981 -6.912 -36.795 1.00 88.69 174 ASP A O 1
ATOM 1402 N N . VAL A 1 175 ? 4.132 -6.957 -37.423 1.00 91.12 175 VAL A N 1
ATOM 1403 C CA . VAL A 1 175 ? 4.144 -5.621 -38.051 1.00 91.12 175 VAL A CA 1
ATOM 1404 C C . VAL A 1 175 ? 4.195 -5.719 -39.567 1.00 91.12 175 VAL A C 1
ATOM 1406 O O . VAL A 1 175 ? 3.496 -4.995 -40.274 1.00 91.12 175 VAL A O 1
ATOM 1409 N N . LEU A 1 176 ? 5.061 -6.593 -40.066 1.00 89.44 176 LEU A N 1
ATOM 1410 C CA . LEU A 1 176 ? 5.323 -6.816 -41.474 1.00 89.44 176 LEU A CA 1
ATOM 1411 C C . LEU A 1 176 ? 5.047 -8.294 -41.736 1.00 89.44 176 LEU A C 1
ATOM 1413 O O . LEU A 1 176 ? 5.943 -9.121 -41.616 1.00 89.44 176 LEU A O 1
ATOM 1417 N N . ALA A 1 177 ? 3.790 -8.613 -42.050 1.00 89.25 177 ALA A N 1
ATOM 1418 C CA . ALA A 1 177 ? 3.347 -9.951 -42.428 1.00 89.25 177 ALA A CA 1
ATOM 1419 C C . ALA A 1 177 ? 3.054 -10.008 -43.929 1.00 89.25 177 ALA A C 1
ATOM 1421 O O . ALA A 1 177 ? 2.286 -9.194 -44.447 1.00 89.25 177 ALA A O 1
ATOM 1422 N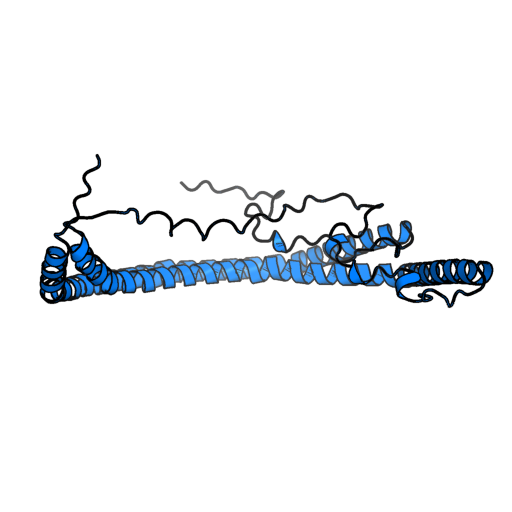 N . GLU A 1 178 ? 3.615 -10.997 -44.619 1.00 90.50 178 GLU A N 1
ATOM 1423 C CA . GLU A 1 178 ? 3.236 -11.321 -45.995 1.00 90.50 178 GLU A CA 1
ATOM 1424 C C . GLU A 1 178 ? 2.173 -12.433 -45.992 1.00 90.50 178 GLU A C 1
ATOM 1426 O O . GLU A 1 178 ? 2.358 -13.434 -45.297 1.00 90.50 178 GLU A O 1
ATOM 1431 N N . PRO A 1 179 ? 1.053 -12.284 -46.729 1.00 89.88 179 PRO A N 1
ATOM 1432 C CA . PRO A 1 179 ? 0.035 -13.325 -46.824 1.00 89.88 179 PRO A CA 1
ATOM 1433 C C . PRO A 1 179 ? 0.486 -14.476 -47.736 1.00 89.88 179 PRO A C 1
ATOM 1435 O O . PRO A 1 179 ? 1.282 -14.283 -48.661 1.00 89.88 179 PRO A O 1
ATOM 1438 N N . ASP A 1 180 ? -0.097 -15.659 -47.530 1.00 81.44 180 ASP A N 1
ATOM 1439 C CA . ASP A 1 180 ? 0.179 -16.848 -48.341 1.00 81.44 180 ASP A CA 1
ATOM 1440 C C . ASP A 1 180 ? -0.081 -16.572 -49.834 1.00 81.44 180 ASP A C 1
ATOM 1442 O O . ASP A 1 180 ? -1.202 -16.276 -50.255 1.00 81.44 180 ASP A O 1
ATOM 1446 N N . GLY A 1 181 ? 0.975 -16.663 -50.648 1.00 79.62 181 GLY A N 1
ATOM 1447 C CA . GLY A 1 181 ? 0.926 -16.432 -52.097 1.00 79.62 181 GLY A CA 1
ATOM 1448 C C . GLY A 1 181 ? 1.477 -15.083 -52.574 1.00 79.62 181 GLY A C 1
ATOM 1449 O O . GLY A 1 181 ? 1.629 -14.901 -53.781 1.00 79.62 181 GLY A O 1
ATOM 1450 N N . ALA A 1 182 ? 1.837 -14.171 -51.666 1.00 82.69 182 ALA A N 1
ATOM 1451 C CA . ALA A 1 182 ? 2.493 -12.901 -51.990 1.00 82.69 182 ALA A CA 1
ATOM 1452 C C . ALA A 1 182 ? 3.831 -12.756 -51.246 1.00 82.69 182 ALA A C 1
ATOM 1454 O O . ALA A 1 182 ? 4.024 -11.814 -50.481 1.00 82.69 182 ALA A O 1
ATOM 1455 N N . HIS A 1 183 ? 4.750 -13.697 -51.483 1.00 88.75 183 HIS A N 1
ATOM 1456 C CA . HIS A 1 183 ? 6.074 -13.679 -50.862 1.00 88.75 183 HIS A CA 1
ATOM 1457 C C . HIS A 1 183 ? 7.062 -12.800 -51.623 1.00 88.75 183 HIS A C 1
ATOM 1459 O O . HIS A 1 183 ? 7.238 -12.938 -52.840 1.00 88.75 183 HIS A O 1
ATOM 1465 N N . SER A 1 184 ? 7.742 -11.919 -50.894 1.00 86.69 184 SER A N 1
ATOM 1466 C CA . SER A 1 184 ? 8.928 -11.245 -51.403 1.00 86.69 184 SER A CA 1
ATOM 1467 C C . SER A 1 184 ? 10.089 -12.231 -51.553 1.00 86.69 184 SER A C 1
ATOM 1469 O O . SER A 1 184 ? 10.063 -13.373 -51.099 1.00 86.69 184 S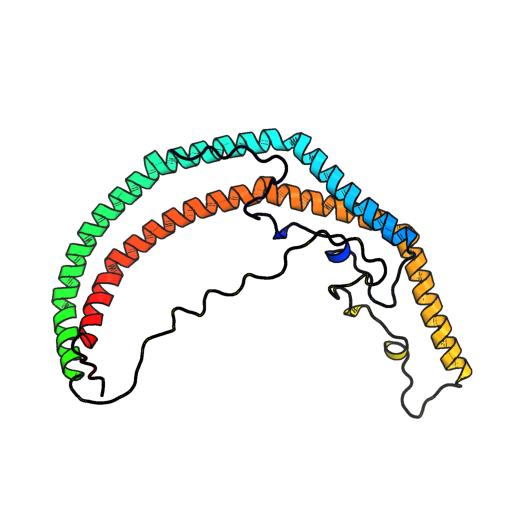ER A O 1
ATOM 1471 N N . ILE A 1 185 ? 11.137 -11.798 -52.253 1.00 92.62 185 ILE A N 1
ATOM 1472 C CA . ILE A 1 185 ? 12.339 -12.612 -52.445 1.00 92.62 185 ILE A CA 1
ATOM 1473 C C . ILE A 1 185 ? 12.973 -12.885 -51.072 1.00 92.62 185 ILE A C 1
ATOM 1475 O O . ILE A 1 185 ? 13.256 -11.937 -50.341 1.00 92.62 185 ILE A O 1
ATOM 1479 N N . ASP A 1 186 ? 13.294 -14.149 -50.766 1.00 90.50 186 ASP A N 1
ATOM 1480 C CA . ASP A 1 186 ? 13.829 -14.599 -49.464 1.00 90.50 186 ASP A CA 1
ATOM 1481 C C . ASP A 1 186 ? 14.957 -13.721 -48.898 1.00 90.50 186 ASP A C 1
ATOM 1483 O O . ASP A 1 186 ? 15.048 -13.489 -47.692 1.00 90.50 186 ASP A O 1
ATOM 1487 N N . CYS A 1 187 ? 15.846 -13.234 -49.768 1.00 92.38 187 CYS A N 1
ATOM 1488 C CA . CYS A 1 187 ? 16.936 -12.340 -49.383 1.00 92.38 187 CYS A CA 1
ATOM 1489 C C . CYS A 1 187 ? 16.412 -11.013 -48.810 1.00 92.38 187 CYS A C 1
ATOM 1491 O O . CYS A 1 187 ? 16.865 -10.571 -47.757 1.00 92.38 187 CYS A O 1
ATOM 1493 N N . VAL A 1 188 ? 15.421 -10.408 -49.470 1.00 93.50 188 VAL A N 1
ATOM 1494 C CA . VAL A 1 188 ? 14.791 -9.153 -49.042 1.00 93.50 188 VAL A CA 1
ATOM 1495 C C . VAL A 1 188 ? 14.028 -9.362 -47.740 1.00 93.50 188 VAL A C 1
ATOM 1497 O O . VAL A 1 188 ? 14.159 -8.540 -46.835 1.00 93.50 188 VAL A O 1
ATOM 1500 N N . TRP A 1 189 ? 13.304 -10.475 -47.606 1.00 92.06 189 TRP A N 1
ATOM 1501 C CA . TRP A 1 189 ? 12.603 -10.819 -46.371 1.00 92.06 189 TRP A CA 1
ATOM 1502 C C . TRP A 1 189 ? 13.567 -10.946 -45.182 1.00 92.06 189 TRP A C 1
ATOM 1504 O O . TRP A 1 189 ? 13.395 -10.289 -44.154 1.00 92.06 189 TRP A O 1
ATOM 1514 N N . ARG A 1 190 ? 14.667 -11.695 -45.351 1.00 90.56 190 ARG A N 1
ATOM 1515 C CA . ARG A 1 190 ? 15.710 -11.844 -44.320 1.00 90.56 190 ARG A CA 1
ATOM 1516 C C . ARG A 1 190 ? 16.406 -10.526 -43.990 1.00 90.56 190 ARG A C 1
ATOM 1518 O O . ARG A 1 190 ? 16.634 -10.241 -42.816 1.00 90.56 190 ARG A O 1
ATOM 1525 N N . CYS A 1 191 ? 16.748 -9.717 -44.993 1.00 91.75 191 CYS A N 1
ATOM 1526 C CA . CYS A 1 191 ? 17.358 -8.407 -44.767 1.00 91.75 191 CYS A CA 1
ATOM 1527 C C . CYS A 1 191 ? 16.406 -7.466 -44.021 1.00 91.75 191 CYS A C 1
ATOM 1529 O O . CYS A 1 191 ? 16.838 -6.798 -43.086 1.00 91.75 191 CYS A O 1
ATOM 1531 N N . SER A 1 192 ? 15.119 -7.455 -44.373 1.00 90.94 192 SER A N 1
ATOM 1532 C CA . SER A 1 192 ? 14.090 -6.677 -43.676 1.00 90.94 192 SER A CA 1
ATOM 1533 C C . SER A 1 192 ? 13.949 -7.115 -42.218 1.00 90.94 192 SER A C 1
ATOM 1535 O O . SER A 1 192 ? 13.986 -6.263 -41.329 1.00 90.94 192 SER A O 1
ATOM 1537 N N . TYR A 1 193 ? 13.913 -8.427 -41.956 1.00 91.44 193 TYR A N 1
ATOM 1538 C CA . TYR A 1 193 ? 13.913 -8.984 -40.600 1.00 91.44 193 TYR A CA 1
ATOM 1539 C C . TYR A 1 193 ? 15.138 -8.529 -39.788 1.00 91.44 193 TYR A C 1
ATOM 1541 O O . TYR A 1 193 ? 15.010 -8.078 -38.645 1.00 91.44 193 TYR A O 1
ATOM 1549 N N . MET A 1 194 ? 16.341 -8.598 -40.371 1.00 90.00 194 MET A N 1
ATOM 1550 C CA . MET A 1 194 ? 17.572 -8.165 -39.698 1.00 90.00 194 MET A CA 1
ATOM 1551 C C . MET A 1 194 ? 17.588 -6.655 -39.434 1.00 90.00 194 MET A C 1
ATOM 1553 O O . MET A 1 194 ? 17.908 -6.232 -38.322 1.00 90.00 194 MET A O 1
ATOM 1557 N N . CYS A 1 195 ? 17.227 -5.840 -40.428 1.00 91.81 195 CYS A N 1
ATOM 1558 C CA . CYS A 1 195 ? 17.186 -4.383 -40.312 1.00 91.81 195 CYS A CA 1
ATOM 1559 C C . CYS A 1 195 ? 16.161 -3.921 -39.272 1.00 91.81 195 CYS A C 1
ATOM 1561 O O . CYS A 1 195 ? 16.478 -3.051 -38.463 1.00 91.81 195 CYS A O 1
ATOM 1563 N N . PHE A 1 196 ? 14.971 -4.528 -39.243 1.00 91.38 196 PHE A N 1
ATOM 1564 C CA . PHE A 1 196 ? 13.935 -4.229 -38.256 1.00 91.38 196 PHE A CA 1
ATOM 1565 C C . PHE A 1 196 ? 14.421 -4.507 -36.830 1.00 91.38 196 PHE A C 1
ATOM 1567 O O . PHE A 1 196 ? 14.392 -3.620 -35.975 1.00 91.38 196 PHE A O 1
ATOM 1574 N N . ASN A 1 197 ? 14.945 -5.712 -36.582 1.00 89.06 197 ASN A N 1
ATOM 1575 C CA . ASN A 1 197 ? 15.438 -6.092 -35.259 1.00 89.06 197 ASN A CA 1
ATOM 1576 C C . ASN A 1 197 ? 16.647 -5.251 -34.827 1.00 89.06 197 ASN A C 1
ATOM 1578 O O . ASN A 1 197 ? 16.718 -4.816 -33.677 1.00 89.06 197 ASN A O 1
ATOM 1582 N N . CYS A 1 198 ? 17.584 -4.977 -35.738 1.00 90.12 198 CYS A N 1
ATOM 1583 C CA . CYS A 1 198 ? 18.742 -4.130 -35.456 1.00 90.12 198 CYS A CA 1
ATOM 1584 C C . CYS A 1 198 ? 18.324 -2.686 -35.144 1.00 90.12 198 CYS A C 1
ATOM 1586 O O . CYS A 1 198 ? 18.739 -2.140 -34.122 1.00 90.12 198 CYS A O 1
ATOM 1588 N N . GLY A 1 199 ? 17.461 -2.090 -35.973 1.00 90.06 199 GLY A N 1
ATOM 1589 C CA . GLY A 1 199 ? 16.962 -0.728 -35.790 1.00 90.06 199 GLY A CA 1
ATOM 1590 C C . GLY A 1 199 ? 16.215 -0.569 -34.469 1.00 90.06 199 GLY A C 1
ATOM 1591 O O . GLY A 1 199 ? 16.574 0.286 -33.659 1.00 90.06 199 GLY A O 1
ATOM 1592 N N . LYS A 1 200 ? 15.253 -1.459 -34.198 1.00 88.88 200 LYS A N 1
ATOM 1593 C CA . LYS A 1 200 ? 14.489 -1.484 -32.942 1.00 88.88 200 LYS A CA 1
ATOM 1594 C C . LYS A 1 200 ? 15.409 -1.573 -31.722 1.00 88.88 200 LYS A C 1
ATOM 1596 O O . LYS A 1 200 ? 15.299 -0.761 -30.805 1.00 88.88 200 LYS A O 1
ATOM 1601 N N . ASN A 1 201 ? 16.349 -2.519 -31.728 1.00 88.50 201 ASN A N 1
ATOM 1602 C CA . ASN A 1 201 ? 17.262 -2.730 -30.604 1.00 88.50 201 ASN A CA 1
ATOM 1603 C C . ASN A 1 201 ? 18.254 -1.574 -30.422 1.00 88.50 201 ASN A C 1
ATOM 1605 O O . ASN A 1 201 ? 18.539 -1.186 -29.291 1.00 88.50 201 ASN A O 1
ATOM 1609 N N . CYS A 1 202 ? 18.779 -1.011 -31.512 1.00 90.06 202 CYS A N 1
ATOM 1610 C CA . CYS A 1 202 ? 19.714 0.111 -31.463 1.00 90.06 202 CYS A CA 1
ATOM 1611 C C . CYS A 1 202 ? 19.040 1.369 -30.903 1.00 90.06 202 CYS A C 1
ATOM 1613 O O . CYS A 1 202 ? 19.539 1.962 -29.945 1.00 90.06 202 CYS A O 1
ATOM 1615 N N . CYS A 1 203 ? 17.870 1.733 -31.436 1.00 90.50 203 CYS A N 1
ATOM 1616 C CA . CYS A 1 203 ? 17.110 2.892 -30.972 1.00 90.50 203 CYS A CA 1
ATOM 1617 C C . CYS A 1 203 ? 16.705 2.753 -29.502 1.00 90.50 203 CYS A C 1
ATOM 1619 O O . CYS A 1 203 ? 16.869 3.697 -28.729 1.00 90.50 203 CYS A O 1
ATOM 1621 N N . TYR A 1 204 ? 16.242 1.567 -29.095 1.00 91.06 204 TYR A N 1
ATOM 1622 C CA . TYR A 1 204 ? 15.884 1.302 -27.705 1.00 91.06 204 TYR A CA 1
ATOM 1623 C C . TYR A 1 204 ? 17.086 1.446 -26.761 1.00 91.06 204 TYR A C 1
ATOM 1625 O O . TYR A 1 204 ? 17.008 2.151 -25.754 1.00 91.06 204 TYR A O 1
ATOM 1633 N N . LYS A 1 205 ? 18.236 0.851 -27.103 1.00 90.31 205 LYS A N 1
ATOM 1634 C CA . LYS A 1 205 ? 19.468 0.959 -26.301 1.00 90.31 205 LYS A CA 1
ATOM 1635 C C . LYS A 1 205 ? 19.984 2.392 -26.211 1.00 90.31 205 LYS A C 1
ATOM 1637 O O . LYS A 1 205 ? 20.417 2.817 -25.144 1.00 90.31 205 LYS A O 1
ATOM 1642 N N . LEU A 1 206 ? 19.925 3.148 -27.305 1.00 90.94 206 LEU A N 1
ATOM 1643 C CA . LEU A 1 206 ? 20.327 4.553 -27.312 1.00 90.94 206 LEU A CA 1
ATOM 1644 C C . LEU A 1 206 ? 19.438 5.381 -26.376 1.00 90.94 206 LEU A C 1
ATOM 1646 O O . LEU A 1 206 ? 19.942 6.103 -25.519 1.00 90.94 206 LEU A O 1
ATOM 1650 N N . MET A 1 207 ? 18.118 5.236 -26.497 1.00 89.62 207 MET A N 1
ATOM 1651 C CA . MET A 1 207 ? 17.160 5.997 -25.696 1.00 89.62 207 MET A CA 1
ATOM 1652 C C . MET A 1 207 ? 17.242 5.644 -24.206 1.00 89.62 207 MET A C 1
ATOM 1654 O O . MET A 1 207 ? 17.257 6.537 -23.360 1.00 89.62 207 MET A O 1
ATOM 1658 N N . THR A 1 208 ? 17.369 4.358 -23.874 1.00 90.06 208 THR A N 1
ATOM 1659 C CA . THR A 1 208 ? 17.542 3.912 -22.481 1.00 90.06 208 THR A CA 1
ATOM 1660 C C . THR A 1 208 ? 18.861 4.395 -21.884 1.00 90.06 208 THR A C 1
ATOM 1662 O O . THR A 1 208 ? 18.884 4.809 -20.730 1.00 90.06 208 THR A O 1
ATOM 1665 N N . THR A 1 209 ? 19.941 4.445 -22.665 1.00 88.75 209 THR A N 1
ATOM 1666 C CA . THR A 1 209 ? 21.238 4.963 -22.200 1.00 88.75 209 THR A CA 1
ATOM 1667 C C . THR A 1 209 ? 21.179 6.462 -21.896 1.00 88.75 209 THR A C 1
ATOM 1669 O O . THR A 1 209 ? 21.752 6.913 -20.908 1.00 88.75 209 THR A O 1
ATOM 1672 N N . LEU A 1 210 ? 20.484 7.240 -22.730 1.00 88.12 210 LEU A N 1
ATOM 1673 C CA . LEU A 1 210 ? 20.384 8.692 -22.572 1.00 88.12 210 LEU A CA 1
ATOM 1674 C C . LEU A 1 210 ? 19.391 9.104 -21.476 1.00 88.12 210 LEU A C 1
ATOM 1676 O O . LEU A 1 210 ? 19.661 10.033 -20.717 1.00 88.12 210 LEU A O 1
ATOM 1680 N N . CYS A 1 211 ? 18.242 8.429 -21.391 1.00 90.69 211 CYS A N 1
ATOM 1681 C CA . CYS A 1 211 ? 17.118 8.871 -20.561 1.00 90.69 211 CYS A CA 1
ATOM 1682 C C . CYS A 1 211 ? 16.806 7.937 -19.385 1.00 90.69 211 CYS A C 1
ATOM 1684 O O . CYS A 1 211 ? 16.239 8.386 -18.388 1.00 90.69 211 CYS A O 1
ATOM 1686 N N . GLY A 1 212 ? 17.172 6.656 -19.469 1.00 88.06 212 GLY A N 1
ATOM 1687 C CA . GLY A 1 212 ? 16.762 5.627 -18.508 1.00 88.06 212 GLY A CA 1
ATOM 1688 C C . GLY A 1 212 ? 17.223 5.905 -17.079 1.00 88.06 212 GLY A C 1
ATOM 1689 O O . GLY A 1 212 ? 16.501 5.600 -16.132 1.00 88.06 212 GLY A O 1
ATOM 1690 N N . LEU A 1 213 ? 18.382 6.546 -16.910 1.00 89.69 213 LEU A N 1
ATOM 1691 C CA . LEU A 1 213 ? 18.911 6.900 -15.593 1.00 89.69 213 LEU A CA 1
ATOM 1692 C C . LEU A 1 213 ? 18.067 7.975 -14.893 1.00 89.69 213 LEU A C 1
ATOM 1694 O O . LEU A 1 213 ? 17.701 7.829 -13.727 1.00 89.69 213 LEU A O 1
ATOM 1698 N N . PHE A 1 214 ? 17.742 9.052 -15.613 1.00 89.75 214 PHE A N 1
ATOM 1699 C CA . PHE A 1 214 ? 16.967 10.172 -15.076 1.00 89.75 214 PHE A CA 1
ATOM 1700 C C . PHE A 1 214 ? 15.525 9.765 -14.780 1.00 89.75 214 PHE A C 1
ATOM 1702 O O . PHE A 1 214 ? 14.979 10.145 -13.747 1.00 89.75 214 PHE A O 1
ATOM 1709 N N . ILE A 1 215 ? 14.935 8.947 -15.657 1.00 90.94 215 ILE A N 1
ATOM 1710 C CA . ILE A 1 215 ? 13.589 8.403 -15.467 1.00 90.94 215 ILE A CA 1
ATOM 1711 C C . ILE A 1 215 ? 13.556 7.496 -14.229 1.00 90.94 215 ILE A C 1
ATOM 1713 O O . ILE A 1 215 ? 12.669 7.644 -13.391 1.00 90.94 215 ILE A O 1
ATOM 1717 N N . ALA A 1 216 ? 14.546 6.612 -14.061 1.00 90.75 216 ALA A N 1
ATOM 1718 C CA . ALA A 1 216 ? 14.636 5.750 -12.885 1.00 90.75 216 ALA A CA 1
ATOM 1719 C C . ALA A 1 216 ? 14.796 6.549 -11.581 1.00 90.75 216 ALA A C 1
ATOM 1721 O O . ALA A 1 216 ? 14.137 6.244 -10.589 1.00 90.75 216 ALA A O 1
ATOM 1722 N N . LEU A 1 217 ? 15.614 7.607 -11.584 1.00 89.19 217 LEU A N 1
ATOM 1723 C CA . LEU A 1 217 ? 15.752 8.494 -10.428 1.00 89.19 217 LEU A CA 1
ATOM 1724 C C . LEU A 1 217 ? 14.426 9.188 -10.080 1.00 89.19 217 LEU A C 1
ATOM 1726 O O . LEU A 1 217 ? 14.042 9.206 -8.913 1.00 89.19 217 LEU A O 1
ATOM 1730 N N . TYR A 1 218 ? 13.724 9.729 -11.081 1.00 93.12 218 TYR A N 1
ATOM 1731 C CA . TYR A 1 218 ? 12.435 10.398 -10.896 1.00 93.12 218 TYR A CA 1
ATOM 1732 C C . TYR A 1 218 ? 11.401 9.473 -10.243 1.00 93.12 218 TYR A C 1
ATOM 1734 O O . TYR A 1 218 ? 10.839 9.823 -9.206 1.00 93.12 218 TYR A O 1
ATOM 1742 N N . TRP A 1 219 ? 11.214 8.266 -10.790 1.00 93.25 219 TRP A N 1
ATOM 1743 C CA . TRP A 1 219 ? 10.291 7.286 -10.213 1.00 93.25 219 TRP A CA 1
ATOM 1744 C C . TRP A 1 219 ? 10.707 6.862 -8.804 1.00 93.25 219 TRP A C 1
ATOM 1746 O O . TRP A 1 219 ? 9.855 6.752 -7.925 1.00 93.25 219 TRP A O 1
ATOM 1756 N N . GLY A 1 220 ? 12.008 6.688 -8.554 1.00 90.56 220 GLY A N 1
ATOM 1757 C CA . GLY A 1 220 ? 12.520 6.399 -7.215 1.00 90.56 220 GLY A CA 1
ATOM 1758 C C . GLY A 1 220 ? 12.101 7.461 -6.194 1.00 90.56 220 GLY A C 1
ATOM 1759 O O . GLY A 1 220 ? 11.597 7.125 -5.122 1.00 90.56 220 GLY A O 1
ATOM 1760 N N . CYS A 1 221 ? 12.252 8.742 -6.540 1.00 90.44 221 CYS A N 1
ATOM 1761 C CA . CYS A 1 221 ? 11.822 9.860 -5.700 1.00 90.44 221 CYS A CA 1
ATOM 1762 C C . CYS A 1 221 ? 10.300 9.874 -5.484 1.00 90.44 221 CYS A C 1
ATOM 1764 O O . CYS A 1 221 ? 9.859 10.017 -4.347 1.00 90.44 221 CYS A O 1
ATOM 1766 N N . GLU A 1 222 ? 9.500 9.684 -6.535 1.00 92.38 222 GLU A N 1
ATOM 1767 C CA . GLU A 1 222 ? 8.031 9.677 -6.450 1.00 92.38 222 GLU A CA 1
ATOM 1768 C C . GLU A 1 222 ? 7.523 8.598 -5.479 1.00 92.38 222 GLU A C 1
ATOM 1770 O O . GLU A 1 222 ? 6.761 8.879 -4.550 1.00 92.38 222 GLU A O 1
ATOM 1775 N N . PHE A 1 223 ? 8.031 7.368 -5.603 1.00 90.94 223 PHE A N 1
ATOM 1776 C CA . PHE A 1 223 ? 7.675 6.285 -4.685 1.00 90.94 223 PHE A CA 1
ATOM 1777 C C . PHE A 1 223 ? 8.138 6.546 -3.247 1.00 90.94 223 PHE A C 1
ATOM 1779 O O . PHE A 1 223 ? 7.501 6.056 -2.311 1.00 90.94 223 PHE A O 1
ATOM 1786 N N . ALA A 1 224 ? 9.189 7.344 -3.029 1.00 91.75 224 ALA A N 1
ATOM 1787 C CA . ALA A 1 224 ? 9.555 7.782 -1.683 1.00 91.75 224 ALA A CA 1
ATOM 1788 C C . ALA A 1 224 ? 8.491 8.688 -1.062 1.00 91.75 224 ALA A C 1
ATOM 1790 O O . ALA A 1 224 ? 8.177 8.507 0.114 1.00 91.75 224 ALA A O 1
ATOM 1791 N N . PHE A 1 225 ? 7.941 9.639 -1.827 1.00 91.56 225 PHE A N 1
ATOM 1792 C CA . PHE A 1 225 ? 6.873 10.530 -1.359 1.00 91.56 225 PHE A CA 1
ATOM 1793 C C . PHE A 1 225 ? 5.610 9.745 -1.026 1.00 91.56 225 PHE A C 1
ATOM 1795 O O . PHE A 1 225 ? 5.072 9.902 0.068 1.00 91.56 225 PHE A O 1
ATOM 1802 N N . ILE A 1 226 ? 5.203 8.832 -1.912 1.00 91.50 226 ILE A N 1
ATOM 1803 C CA . ILE A 1 226 ? 4.068 7.935 -1.664 1.00 91.50 226 ILE A CA 1
ATOM 1804 C C . ILE A 1 226 ? 4.317 7.116 -0.394 1.00 91.50 226 ILE A C 1
ATOM 1806 O O . ILE A 1 226 ? 3.457 7.053 0.480 1.00 91.50 226 ILE A O 1
ATOM 1810 N N . THR A 1 227 ? 5.509 6.530 -0.243 1.00 91.56 227 THR A N 1
ATOM 1811 C CA . THR A 1 227 ? 5.836 5.729 0.947 1.00 91.56 227 THR A CA 1
ATOM 1812 C C . THR A 1 227 ? 5.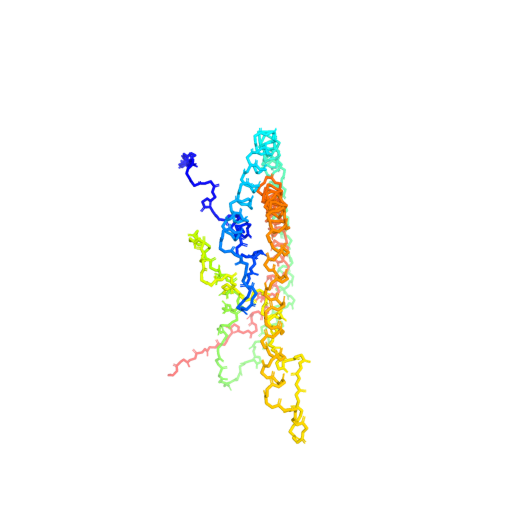806 6.555 2.223 1.00 91.56 227 THR A C 1
ATOM 1814 O O . THR A 1 227 ? 5.289 6.107 3.246 1.00 91.56 227 THR A O 1
ATOM 1817 N N . PHE A 1 228 ? 6.345 7.768 2.171 1.00 93.44 228 PHE A N 1
ATOM 1818 C CA . PHE A 1 228 ? 6.327 8.688 3.294 1.00 93.44 228 PHE A CA 1
ATOM 1819 C C . PHE A 1 228 ? 4.895 9.043 3.706 1.00 93.44 228 PHE A C 1
ATOM 1821 O O . PHE A 1 228 ? 4.551 8.883 4.875 1.00 93.44 228 PHE A O 1
ATOM 1828 N N . ASP A 1 229 ? 4.044 9.436 2.762 1.00 92.81 229 ASP A N 1
ATOM 1829 C CA . ASP A 1 229 ? 2.654 9.791 3.051 1.00 92.81 229 ASP A CA 1
ATOM 1830 C C . ASP A 1 229 ? 1.852 8.600 3.608 1.00 92.81 229 ASP A C 1
ATOM 1832 O O . ASP A 1 229 ? 1.159 8.717 4.623 1.00 92.81 229 ASP A O 1
ATOM 1836 N N . GLN A 1 230 ? 2.024 7.408 3.029 1.00 92.31 230 GLN A N 1
ATOM 1837 C CA . GLN A 1 230 ? 1.344 6.201 3.505 1.00 92.31 230 GLN A CA 1
ATOM 1838 C C . GLN A 1 230 ? 1.721 5.839 4.950 1.00 92.31 230 GLN A C 1
ATOM 1840 O O . GLN A 1 230 ? 0.849 5.532 5.772 1.00 92.31 230 GLN A O 1
ATOM 1845 N N . VAL A 1 231 ? 3.015 5.899 5.279 1.00 93.44 231 VAL A N 1
ATOM 1846 C CA . VAL A 1 231 ? 3.533 5.531 6.605 1.00 93.44 231 VAL A CA 1
ATOM 1847 C C . VAL A 1 231 ? 3.197 6.592 7.652 1.00 93.44 231 VAL A C 1
ATOM 1849 O O . VAL A 1 231 ? 2.745 6.249 8.745 1.00 93.44 231 VAL A O 1
ATOM 1852 N N . TRP A 1 232 ? 3.418 7.870 7.337 1.00 94.69 232 TRP A N 1
ATOM 1853 C CA . TRP A 1 232 ? 3.366 8.958 8.317 1.00 94.69 232 TRP A CA 1
ATOM 1854 C C . TRP A 1 232 ? 2.006 9.653 8.401 1.00 94.69 232 TRP A C 1
ATOM 1856 O O . TRP A 1 232 ? 1.704 10.223 9.447 1.00 94.69 232 TRP A O 1
ATOM 1866 N N . CYS A 1 233 ? 1.167 9.584 7.365 1.00 92.50 233 CYS A N 1
ATOM 1867 C CA . CYS A 1 233 ? -0.127 10.273 7.327 1.00 92.50 233 CYS A CA 1
ATOM 1868 C C . CYS A 1 233 ? -1.302 9.288 7.269 1.00 92.50 233 CYS A C 1
ATOM 1870 O O . CYS A 1 233 ? -2.192 9.314 8.124 1.00 92.50 233 CYS A O 1
ATOM 1872 N N . ILE A 1 234 ? -1.316 8.392 6.280 1.00 94.06 234 ILE A N 1
ATOM 1873 C CA . ILE A 1 234 ? -2.504 7.579 5.979 1.00 94.06 234 ILE A CA 1
ATOM 1874 C C . ILE A 1 234 ? -2.688 6.445 6.989 1.00 94.06 234 ILE A C 1
ATOM 1876 O O . ILE A 1 234 ? -3.788 6.273 7.515 1.00 94.06 234 ILE A O 1
ATOM 1880 N N . THR A 1 235 ? -1.638 5.691 7.317 1.00 93.75 235 THR A N 1
ATOM 1881 C CA . THR A 1 235 ? -1.746 4.547 8.240 1.00 93.75 235 THR A CA 1
ATOM 1882 C C . THR A 1 235 ? -2.283 4.941 9.629 1.00 93.75 235 THR A C 1
ATOM 1884 O O . THR A 1 235 ? -3.229 4.297 10.102 1.00 93.75 235 THR A O 1
ATOM 1887 N N . PRO A 1 236 ? -1.783 6.009 10.286 1.00 92.88 236 PRO A N 1
ATOM 1888 C CA . PRO A 1 236 ? -2.378 6.511 11.526 1.00 92.88 236 PRO A CA 1
ATOM 1889 C C . PRO A 1 236 ? -3.834 6.976 11.354 1.00 92.88 236 PRO A C 1
ATOM 1891 O O . PRO A 1 236 ? -4.686 6.650 12.184 1.00 92.88 236 PRO A O 1
ATOM 1894 N N . SER A 1 237 ? -4.154 7.657 10.248 1.00 93.62 237 SER A N 1
ATOM 1895 C CA . SER A 1 237 ? -5.520 8.112 9.942 1.00 93.62 237 SER A CA 1
ATOM 1896 C C . SER A 1 237 ? -6.505 6.945 9.826 1.00 93.62 237 SER A C 1
ATOM 1898 O O . SER A 1 237 ? -7.584 6.962 10.423 1.00 93.62 237 SER A O 1
ATOM 1900 N N . LEU A 1 238 ? -6.117 5.880 9.120 1.00 93.88 238 LEU A N 1
ATOM 1901 C CA . LEU A 1 238 ? -6.907 4.653 9.003 1.00 93.88 238 LEU A CA 1
ATOM 1902 C C . LEU A 1 238 ? -7.112 3.979 10.362 1.00 93.88 238 LEU A C 1
ATOM 1904 O O . LEU A 1 238 ? -8.182 3.422 10.629 1.00 93.88 238 LEU A O 1
ATOM 1908 N N . ARG A 1 239 ? -6.117 4.054 11.255 1.00 94.25 239 ARG A N 1
ATOM 1909 C CA . ARG A 1 239 ? -6.249 3.525 12.614 1.00 94.25 239 ARG A CA 1
ATOM 1910 C C . ARG A 1 239 ? -7.315 4.278 13.407 1.00 94.25 239 ARG A C 1
ATOM 1912 O O . ARG A 1 239 ? -8.137 3.633 14.055 1.00 94.25 239 ARG A O 1
ATOM 1919 N N . ILE A 1 240 ? -7.336 5.604 13.328 1.00 94.50 240 ILE A N 1
ATOM 1920 C CA . ILE A 1 240 ? -8.359 6.440 13.973 1.00 94.50 240 ILE A CA 1
ATOM 1921 C C . ILE A 1 240 ? -9.741 6.150 13.392 1.00 94.50 240 ILE A C 1
ATOM 1923 O O . ILE A 1 240 ? -10.693 5.906 14.135 1.00 94.50 240 ILE A O 1
ATOM 1927 N N . PHE A 1 241 ? -9.845 6.093 12.066 1.00 94.44 241 PHE A N 1
ATOM 1928 C CA . PHE A 1 241 ? -11.085 5.737 11.386 1.00 94.44 241 PHE A CA 1
ATOM 1929 C C . PHE A 1 241 ? -11.630 4.381 11.861 1.00 94.44 241 PHE A C 1
ATOM 1931 O O . PHE A 1 241 ? -12.812 4.259 12.183 1.00 94.44 241 PHE A O 1
ATOM 1938 N N . SER A 1 242 ? -10.761 3.374 11.998 1.00 94.69 242 SER A N 1
ATOM 1939 C CA . SER A 1 242 ? -11.140 2.061 12.528 1.00 94.69 242 SER A CA 1
ATOM 1940 C C . SER A 1 242 ? -11.658 2.122 13.970 1.00 94.69 242 SER A C 1
ATOM 1942 O O . SER A 1 242 ? -12.548 1.341 14.310 1.00 94.69 242 SER A O 1
ATOM 1944 N N . ILE A 1 243 ? -11.131 3.015 14.815 1.00 94.44 243 ILE A N 1
ATOM 1945 C CA . ILE A 1 243 ? -11.620 3.206 16.190 1.00 94.44 243 ILE A CA 1
ATOM 1946 C C . ILE A 1 243 ? -13.056 3.739 16.159 1.00 94.44 243 ILE A C 1
ATOM 1948 O O . ILE A 1 243 ? -13.942 3.150 16.781 1.00 94.44 243 ILE A O 1
ATOM 1952 N N . TYR A 1 244 ? -13.313 4.795 15.382 1.00 94.38 244 TYR A N 1
ATOM 1953 C CA . TYR A 1 244 ? -14.657 5.365 15.255 1.00 94.38 244 TYR A CA 1
ATOM 1954 C C . TYR A 1 244 ? -15.657 4.378 14.652 1.00 94.38 244 TYR A C 1
ATOM 1956 O O . TYR A 1 244 ? -16.768 4.237 15.169 1.00 94.38 244 TYR A O 1
ATOM 1964 N N . MET A 1 245 ? -15.252 3.631 13.624 1.00 94.50 245 MET A N 1
ATOM 1965 C CA . MET A 1 245 ? -16.089 2.582 13.041 1.00 94.50 245 MET A CA 1
ATOM 1966 C C . MET A 1 245 ? -16.386 1.457 14.035 1.00 94.50 245 MET A C 1
ATOM 1968 O O . MET A 1 245 ? -17.506 0.953 14.058 1.00 94.50 245 MET A O 1
ATOM 1972 N N . GLY A 1 246 ? -15.450 1.109 14.921 1.00 94.12 246 GLY A N 1
ATOM 1973 C CA . GLY A 1 246 ? -15.708 0.168 16.014 1.00 94.12 246 GLY A CA 1
ATOM 1974 C C . GLY A 1 246 ? -16.774 0.669 16.998 1.00 94.12 246 GLY A C 1
ATOM 1975 O O . GLY A 1 246 ? -17.602 -0.111 17.474 1.00 94.12 246 GLY A O 1
ATOM 1976 N N . CYS A 1 247 ? -16.806 1.973 17.281 1.00 92.75 247 CYS A N 1
ATOM 1977 C CA . CYS A 1 247 ? -17.847 2.580 18.114 1.00 92.75 247 CYS A CA 1
ATOM 1978 C C . CYS A 1 247 ? -19.203 2.610 17.400 1.00 92.75 247 CYS A C 1
ATOM 1980 O O . CYS A 1 247 ? -20.209 2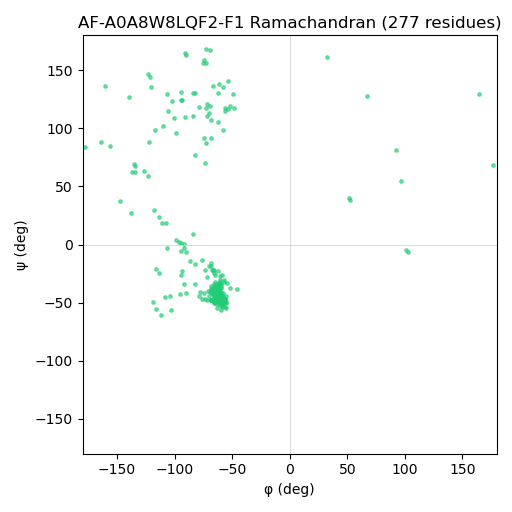.206 17.989 1.00 92.75 247 CYS A O 1
ATOM 1982 N N . ALA A 1 248 ? -19.226 2.986 16.119 1.00 93.38 248 ALA A N 1
ATOM 1983 C CA . ALA A 1 248 ? -20.428 2.925 15.292 1.00 93.38 248 ALA A CA 1
ATOM 1984 C C . ALA A 1 248 ? -20.975 1.490 15.209 1.00 93.38 248 ALA A C 1
ATOM 1986 O O . ALA A 1 248 ? -22.164 1.270 15.423 1.00 93.38 248 ALA A O 1
ATOM 1987 N N . GLN A 1 249 ? -20.113 0.491 15.002 1.00 95.00 249 GLN A N 1
ATOM 1988 C CA . GLN A 1 249 ? -20.501 -0.919 14.973 1.00 95.00 249 GLN A CA 1
ATOM 1989 C C . GLN A 1 249 ? -21.181 -1.355 16.276 1.00 95.00 249 GLN A C 1
ATOM 1991 O O . GLN A 1 249 ? -22.181 -2.067 16.229 1.00 95.00 249 GLN A O 1
ATOM 1996 N N . LYS A 1 250 ? -20.685 -0.923 17.443 1.00 93.00 250 LYS A N 1
ATOM 1997 C CA . LYS A 1 250 ? -21.334 -1.215 18.734 1.00 93.00 250 LYS A CA 1
ATOM 1998 C C . LYS A 1 250 ? -22.699 -0.544 18.850 1.00 93.00 250 LYS A C 1
ATOM 2000 O O . LYS A 1 250 ? -23.646 -1.181 19.311 1.00 93.00 250 LYS A O 1
ATOM 2005 N N . PHE A 1 251 ? -22.804 0.713 18.425 1.00 93.19 251 PHE A N 1
ATOM 2006 C CA . PHE A 1 251 ? -24.065 1.448 18.409 1.00 93.19 251 PHE A CA 1
ATOM 2007 C C . PHE A 1 251 ? -25.104 0.740 17.528 1.00 93.19 251 PHE A C 1
ATOM 2009 O O . PHE A 1 251 ? -26.146 0.311 18.023 1.00 93.19 251 PHE A O 1
ATOM 2016 N N . PHE A 1 252 ? -24.778 0.507 16.254 1.00 93.81 252 PHE A N 1
ATOM 2017 C CA . PHE A 1 252 ? -25.656 -0.186 15.312 1.00 93.81 252 PHE A CA 1
ATOM 2018 C C . PHE A 1 252 ? -25.960 -1.622 15.745 1.00 93.81 252 PHE A C 1
ATOM 2020 O O . PHE A 1 252 ? -27.112 -2.042 15.693 1.00 93.81 252 PHE A O 1
ATOM 2027 N N . GLY A 1 253 ? -24.964 -2.365 16.232 1.00 93.50 253 GLY A N 1
ATOM 2028 C CA . GLY A 1 253 ? -25.153 -3.723 16.741 1.00 93.50 253 GLY A CA 1
ATOM 2029 C C . GLY A 1 253 ? -26.130 -3.776 17.916 1.00 93.50 253 GLY A C 1
ATOM 2030 O O . GLY A 1 253 ? -26.964 -4.679 17.984 1.00 93.50 253 GLY A O 1
ATOM 2031 N N . THR A 1 254 ? -26.099 -2.772 18.794 1.00 92.44 254 THR A N 1
ATOM 2032 C CA . THR A 1 254 ? -27.068 -2.636 19.890 1.00 92.44 254 THR A CA 1
ATOM 2033 C C . THR A 1 254 ? -28.474 -2.356 19.351 1.00 92.44 254 THR A C 1
ATOM 2035 O O . THR A 1 254 ? -29.425 -2.991 19.800 1.00 92.44 254 THR A O 1
ATOM 2038 N N . CYS A 1 255 ? -28.624 -1.485 18.346 1.00 91.62 255 CYS A N 1
ATOM 2039 C CA . CYS A 1 255 ? -29.915 -1.239 17.689 1.00 91.62 255 CYS A CA 1
ATOM 2040 C C . CYS A 1 255 ? -30.495 -2.502 17.047 1.00 91.62 255 CYS A C 1
ATOM 2042 O O . CYS A 1 255 ? -31.658 -2.838 17.267 1.00 91.62 255 CYS A O 1
ATOM 2044 N N . VAL A 1 256 ? -29.677 -3.219 16.273 1.00 92.25 256 VAL A N 1
ATOM 2045 C CA . VAL A 1 256 ? -30.085 -4.463 15.610 1.00 92.25 256 VAL A CA 1
ATOM 2046 C C . VAL A 1 256 ? -30.481 -5.510 16.649 1.00 92.25 256 VAL A C 1
ATOM 2048 O O . VAL A 1 256 ? -31.526 -6.138 16.511 1.00 92.25 256 VAL A O 1
ATOM 2051 N N . THR A 1 257 ? -29.712 -5.653 17.728 1.00 91.19 257 THR A N 1
ATOM 2052 C CA . THR A 1 257 ? -30.040 -6.590 18.814 1.00 91.19 257 THR A CA 1
ATOM 2053 C C . THR A 1 257 ? -31.337 -6.201 19.527 1.00 91.19 257 THR A C 1
ATOM 2055 O O . THR A 1 257 ? -32.145 -7.063 19.844 1.00 91.19 257 THR A O 1
ATOM 2058 N N . CYS A 1 258 ? -31.585 -4.907 19.730 1.00 90.00 258 CYS A N 1
ATOM 2059 C CA . CYS A 1 258 ? -32.790 -4.419 20.395 1.00 90.00 258 CYS A CA 1
ATOM 2060 C C . CYS A 1 258 ? -34.076 -4.730 19.611 1.00 90.00 258 CYS A C 1
ATOM 2062 O O . CYS A 1 258 ? -35.076 -5.125 20.208 1.00 90.00 258 CYS A O 1
ATOM 2064 N N . PHE A 1 259 ? -34.069 -4.542 18.287 1.00 89.25 259 PHE A N 1
ATOM 2065 C CA . PHE A 1 259 ? -35.286 -4.645 17.472 1.00 89.25 259 PHE A CA 1
ATOM 2066 C C . PHE A 1 259 ? -35.379 -5.934 16.663 1.00 89.25 259 PHE A C 1
ATOM 2068 O O . PHE A 1 259 ? -36.433 -6.560 16.614 1.00 89.25 259 PHE A O 1
ATOM 2075 N N . LEU A 1 260 ? -34.292 -6.346 16.015 1.00 88.56 260 LEU A N 1
ATOM 2076 C CA . LEU A 1 260 ? -34.325 -7.484 15.105 1.00 88.56 260 LEU A CA 1
ATOM 2077 C C . LEU A 1 260 ? -34.216 -8.814 15.855 1.00 88.56 260 LEU A C 1
ATOM 2079 O O . LEU A 1 260 ? -34.855 -9.779 15.446 1.00 88.56 260 LEU A O 1
ATOM 2083 N N . ALA A 1 261 ? -33.463 -8.874 16.962 1.00 89.50 261 ALA A N 1
ATOM 2084 C CA . ALA A 1 261 ? -33.301 -10.129 17.701 1.00 89.50 261 ALA A CA 1
ATOM 2085 C C . ALA A 1 261 ? -34.635 -10.689 18.234 1.00 89.50 261 ALA A C 1
ATOM 2087 O O . ALA A 1 261 ? -34.912 -11.847 17.931 1.00 89.50 261 ALA A O 1
ATOM 2088 N N . PRO A 1 262 ? -35.523 -9.911 18.895 1.00 87.19 262 PRO A N 1
ATOM 2089 C CA . PRO A 1 262 ? -36.811 -10.440 19.357 1.00 87.19 262 PRO A CA 1
ATOM 2090 C C . PRO A 1 262 ? -37.713 -10.952 18.223 1.00 87.19 262 PRO A C 1
ATOM 2092 O O . PRO A 1 262 ? -38.437 -11.932 18.394 1.00 87.19 262 PRO A O 1
ATOM 2095 N N . ILE A 1 263 ? -37.661 -10.321 17.044 1.00 86.81 263 ILE A N 1
ATOM 2096 C CA . ILE A 1 263 ? -38.410 -10.762 15.856 1.00 86.81 263 ILE A CA 1
ATOM 2097 C C . ILE A 1 263 ? -37.843 -12.087 15.340 1.00 86.81 263 ILE A C 1
ATOM 2099 O O . ILE A 1 263 ? -38.588 -13.028 15.088 1.00 86.81 263 ILE A O 1
ATOM 2103 N N . CYS A 1 264 ? -36.521 -12.190 15.206 1.00 87.31 264 CYS A N 1
ATOM 2104 C CA . CYS A 1 264 ? -35.874 -13.417 14.750 1.00 87.31 264 CYS A CA 1
ATOM 2105 C C . CYS A 1 264 ? -36.071 -14.580 15.734 1.00 87.31 264 CYS A C 1
ATOM 2107 O O . CYS A 1 264 ? -36.346 -15.697 15.301 1.00 87.31 264 CYS A O 1
ATOM 2109 N N . GLU A 1 265 ? -35.969 -14.326 17.041 1.00 86.31 265 GLU A N 1
ATOM 2110 C CA . GLU A 1 265 ? -36.205 -15.324 18.090 1.00 86.31 265 GLU A CA 1
ATOM 2111 C C . GLU A 1 265 ? -37.645 -15.852 18.050 1.00 86.31 265 GLU A C 1
ATOM 2113 O O . GLU A 1 265 ? -37.855 -17.066 18.055 1.00 86.31 265 GLU A O 1
ATOM 2118 N N . THR A 1 266 ? -38.639 -14.966 17.929 1.00 83.81 266 THR A N 1
ATOM 2119 C CA . THR A 1 266 ? -40.053 -15.371 17.825 1.00 83.81 266 THR A CA 1
ATOM 2120 C C . THR A 1 266 ? -40.363 -16.085 16.511 1.00 83.81 266 THR A C 1
ATOM 2122 O O . THR A 1 266 ? -41.024 -17.122 16.529 1.00 83.81 266 THR A O 1
ATOM 2125 N N . CYS A 1 267 ? -39.818 -15.631 15.381 1.00 84.19 267 CYS A N 1
ATOM 2126 C CA . CYS A 1 267 ? -39.899 -16.359 14.113 1.00 84.19 267 CYS A CA 1
ATOM 2127 C C . CYS A 1 267 ? -39.252 -17.753 14.196 1.00 84.19 267 CYS A C 1
ATOM 2129 O O . CYS A 1 267 ? -39.750 -18.701 13.589 1.00 84.19 267 CYS A O 1
ATOM 2131 N N . GLY A 1 268 ? -38.183 -17.911 14.983 1.00 81.81 268 GLY A N 1
ATOM 2132 C CA . GLY A 1 268 ? -37.548 -19.202 15.251 1.00 81.81 268 GLY A CA 1
ATOM 2133 C C . GLY A 1 268 ? -38.490 -20.234 15.884 1.00 81.81 268 GLY A C 1
ATOM 2134 O O . GLY A 1 268 ? -38.328 -21.434 15.646 1.00 81.81 268 GLY A O 1
ATOM 2135 N N . LEU A 1 269 ? -39.532 -19.797 16.607 1.00 79.19 269 LEU A N 1
ATOM 2136 C CA . LEU A 1 269 ? -40.542 -20.692 17.184 1.00 79.19 269 LEU A CA 1
ATOM 2137 C C . LEU A 1 269 ? -41.294 -21.501 16.121 1.00 79.19 269 LEU A C 1
ATOM 2139 O O . LEU A 1 269 ? -41.676 -22.636 16.415 1.00 79.19 269 LEU A O 1
ATOM 2143 N N . MET A 1 270 ? -41.417 -20.996 14.886 1.00 76.00 270 MET A N 1
ATOM 2144 C CA . MET A 1 270 ? -42.020 -21.737 13.765 1.00 76.00 270 MET A CA 1
ATOM 2145 C C . MET A 1 270 ? -41.311 -23.072 13.499 1.00 76.00 270 MET A C 1
ATOM 2147 O O . MET A 1 270 ? -41.940 -24.039 13.081 1.00 76.00 270 MET A O 1
ATOM 2151 N N . PHE A 1 271 ? -40.011 -23.146 13.783 1.00 75.31 271 PHE A N 1
ATOM 2152 C CA . PHE A 1 271 ? -39.184 -24.329 13.544 1.00 75.31 271 PHE A CA 1
ATOM 2153 C C . PHE A 1 271 ? -38.821 -25.082 14.834 1.00 75.31 271 PHE A C 1
ATOM 2155 O O . PHE A 1 271 ? -38.212 -26.148 14.777 1.00 75.31 271 PHE A O 1
ATOM 2162 N N . SER A 1 272 ? -39.218 -24.567 16.004 1.00 72.25 272 SER A N 1
ATOM 2163 C CA . SER A 1 272 ? -38.813 -25.092 17.320 1.00 72.25 272 SER A CA 1
ATOM 2164 C C . SER A 1 272 ? -39.266 -26.529 17.611 1.00 72.25 272 SER A C 1
ATOM 2166 O O . SER A 1 272 ? -38.659 -27.210 18.434 1.00 72.25 272 SER A O 1
ATOM 2168 N N . ARG A 1 273 ? -40.320 -27.011 16.938 1.00 66.38 273 ARG A N 1
ATOM 2169 C CA . ARG A 1 273 ? -40.919 -28.341 17.167 1.00 66.38 273 ARG A CA 1
ATOM 2170 C C . ARG A 1 273 ? -40.458 -29.415 16.174 1.00 66.38 273 ARG A C 1
ATOM 2172 O O . ARG A 1 273 ? -40.937 -30.549 16.229 1.00 66.38 273 ARG A O 1
ATOM 2179 N N . ILE A 1 274 ? -39.524 -29.093 15.278 1.00 69.38 274 ILE A N 1
ATOM 2180 C CA . ILE A 1 274 ? -38.978 -30.053 14.311 1.00 69.38 274 ILE A CA 1
ATOM 2181 C C . ILE A 1 274 ? -38.069 -31.045 15.047 1.00 69.38 274 ILE A C 1
ATOM 2183 O O . ILE A 1 274 ? -36.989 -30.699 15.515 1.00 69.38 274 ILE A O 1
ATOM 2187 N N . THR A 1 275 ? -38.502 -32.304 15.141 1.00 63.72 275 THR A N 1
ATOM 2188 C CA . THR A 1 275 ? -37.722 -33.386 15.760 1.00 63.72 275 THR A CA 1
ATOM 2189 C C . THR A 1 275 ? -37.055 -34.229 14.674 1.00 63.72 275 THR A C 1
ATOM 2191 O O . THR A 1 275 ? -37.733 -34.976 13.967 1.00 63.72 275 THR A O 1
ATOM 2194 N N . VAL A 1 276 ? -35.729 -34.138 14.537 1.00 68.88 276 VAL A N 1
ATOM 2195 C CA . VAL A 1 276 ? -34.960 -34.986 13.610 1.00 68.88 276 VAL A CA 1
ATOM 2196 C C . VAL A 1 276 ? -34.663 -36.319 14.295 1.00 68.88 276 VAL A C 1
ATOM 2198 O O . VAL A 1 276 ? -33.893 -36.378 15.250 1.00 68.88 276 VAL A O 1
ATOM 2201 N N . LYS A 1 277 ? -35.288 -37.401 13.825 1.00 62.16 277 LYS A N 1
ATOM 2202 C CA . LYS A 1 277 ? -34.905 -38.766 14.207 1.00 62.16 277 LYS A CA 1
ATOM 2203 C C . LYS A 1 277 ? -33.871 -39.261 13.198 1.00 62.16 277 LYS A C 1
ATOM 2205 O O . LYS A 1 277 ? -34.230 -39.496 12.048 1.00 62.16 277 LYS A O 1
ATOM 2210 N N . ASN A 1 278 ? -32.615 -39.394 13.620 1.00 54.41 278 ASN A N 1
ATOM 2211 C CA . ASN A 1 278 ? -31.600 -40.088 12.828 1.00 54.41 278 ASN A CA 1
ATOM 2212 C C . ASN A 1 278 ? -31.915 -41.589 12.868 1.00 54.41 278 ASN A C 1
ATOM 2214 O O . ASN A 1 278 ? -32.019 -42.154 13.959 1.00 54.41 278 ASN A O 1
ATOM 2218 N N . GLN A 1 279 ? -32.138 -42.188 11.697 1.00 41.94 279 GLN A N 1
ATOM 2219 C CA . GLN A 1 279 ? -32.192 -43.641 11.523 1.00 41.94 279 GLN A CA 1
ATOM 2220 C C . GLN A 1 279 ? -30.795 -44.181 11.248 1.00 41.94 279 GLN A C 1
ATOM 2222 O O . GLN A 1 279 ? -30.029 -43.468 10.561 1.00 41.94 279 GLN A O 1
#

InterPro domains:
  IPR001612 Caveolin [PF01146] (3-124)
  IPR001612 Caveolin [PF01146] (150-278)
  IPR001612 Caveolin [PTHR10844] (145-277)

Secondary structure (DSSP, 8-state):
--------SS-S-TT-TTGGG---STTTS---TT-PPPHHHHHHHHHHHHHHHHHHHHHHHHHHHHHHHHHHHHHHHHHHHHIIIIIHHHHHHHHHHHHHHHHHHHHHHHHHHHHHHHHHHHHT-S---------SSSSSS----------PPPPSS-S-TT-TTGGG---HHHHS-PPTT-PPPHHHHHHHHHHHHHHHHHHHHHHHHHHHHHHHHHHHHHHHHHHHHIIIIIHHHHHHHHHHHHHHHHHHHHHHHHHHHHHHHHHHGGGTT------

Foldseek 3Di:
DPPPPPDDPPDPCPVCLPQVLPDALLNPDFADPLLDADLVLVVLLNVLLQCLQVVLLVVCCVVCVVVLVVVLVVVVVVLVCCVVPPLVVVLVVLLVVLVVLLVVQLVVCCVPLLVVLLVLLVVPPDDDDDDDDDPPVPDPDDDDDDDRPDVDDQDSPGRNPVCPPVVVPDAPCNPDNDDPPRDDDPVVVVVSNVCVSCVSRVVSNVCSNVCVNVVSNVNSNVSSVVSNCCVSPVSSVVVSVVVVVVSVCSSVVSVCCSNVVSNVVSNCSSVVPDDDDDD

Solvent-accessible surface area (backbone atoms only — not comparable to full-atom values): 16445 Å² total; per-residue (Å²): 136,79,79,79,76,76,85,57,86,86,58,85,55,86,81,52,84,62,59,92,64,72,75,56,64,60,80,75,62,44,38,39,86,89,57,72,59,52,69,68,48,54,52,49,16,53,50,32,17,53,48,28,20,52,49,46,34,52,49,49,45,70,75,42,40,66,61,50,51,52,51,50,52,53,51,52,49,51,50,50,46,46,43,63,74,48,47,50,53,49,53,49,54,49,50,52,55,42,51,55,49,22,54,54,51,33,49,52,45,45,70,64,46,29,63,54,21,45,54,54,24,56,71,64,74,69,92,77,88,82,88,74,101,74,80,90,86,76,86,88,82,86,90,84,85,78,78,84,82,66,91,68,76,86,57,89,82,63,38,31,86,82,52,84,42,56,89,74,61,76,56,66,62,78,75,64,66,72,59,96,91,59,75,72,59,67,67,59,52,52,50,50,52,51,51,52,55,51,50,55,46,49,54,50,31,52,50,38,65,75,44,39,45,62,53,27,24,52,53,17,33,52,54,16,54,54,43,46,43,45,64,72,50,46,50,59,50,52,52,52,50,50,52,53,49,53,51,50,50,52,54,51,51,50,53,45,51,34,59,51,42,46,53,53,56,35,54,46,41,33,59,68,79,73,78,86,79,86,129

Sequence (279 aa):
MSQEKELDMTDRDPNQLNAHVKVQFEDVLAEPDGAHSIDCVWRCSYMCFNCGKNCCYKLMTTLCGLFIALYWGCEFAFITFDQVWCITPGLRIFSIYMGCAQKFFGTCVTCFLAPICETCGLMFIIKSALAPFWIFNRFIKDLKKLNMSQEKELDMVDRDPNQLNAHVKVQFEDVLAEPDGAHSIDCVWRCSYMCFNCGKNCCYKLMTTLCGLFIALYWGCEFAFITFDQVWCITPSLRIFSIYMGCAQKFFGTCVTCFLAPICETCGLMFSRITVKNQ

Radius of gyration: 32.85 Å; Cα contacts (8 Å, |Δi|>4): 182; chains: 1; bounding box: 75×61×86 Å

pLDDT: mean 82.74, std 16.13, range [34.97, 97.12]